Protein AF-0000000084496973 (afdb_homodimer)

Radius of gyration: 19.49 Å; Cα contacts (8 Å, |Δi|>4): 508; chains: 2; bounding box: 49×47×36 Å

Organism: NCBI:txid1637975

Structure (mmCIF, N/CA/C/O backbone):
data_AF-0000000084496973-model_v1
#
loop_
_entity.id
_entity.type
_entity.pdbx_description
1 polymer 'Damage-inducible protein DinB'
#
loop_
_atom_site.group_PDB
_atom_site.id
_atom_site.type_symbol
_atom_site.label_atom_id
_atom_site.label_alt_id
_atom_site.label_comp_id
_atom_site.label_asym_id
_atom_site.label_entity_id
_atom_site.label_seq_id
_atom_site.pdbx_PDB_ins_code
_atom_site.Cartn_x
_atom_site.Cartn_y
_atom_site.Cartn_z
_atom_site.occupancy
_atom_site.B_iso_or_equiv
_atom_site.auth_seq_id
_atom_site.auth_comp_id
_atom_site.auth_asym_id
_atom_site.auth_atom_id
_atom_site.pdbx_PDB_model_num
ATOM 1 N N . MET A 1 1 ? -14.219 -4.59 4.477 1 85.5 1 MET A N 1
ATOM 2 C CA . MET A 1 1 ? -14.219 -5.941 3.926 1 85.5 1 MET A CA 1
ATOM 3 C C . MET A 1 1 ? -15.156 -6.039 2.725 1 85.5 1 MET A C 1
ATOM 5 O O . MET A 1 1 ? -16.156 -5.336 2.656 1 85.5 1 MET A O 1
ATOM 9 N N . TYR A 1 2 ? -14.758 -6.867 1.743 1 96.06 2 TYR A N 1
ATOM 10 C CA . TYR A 1 2 ? -15.555 -7.055 0.536 1 96.06 2 TYR A CA 1
ATOM 11 C C . TYR A 1 2 ? -16.812 -7.855 0.833 1 96.06 2 TYR A C 1
ATOM 13 O O . TYR A 1 2 ? -16.766 -8.859 1.549 1 96.06 2 TYR A O 1
ATOM 21 N N . HIS A 1 3 ? -17.969 -7.422 0.247 1 96.81 3 HIS A N 1
ATOM 22 C CA . HIS A 1 3 ? -19.234 -8.125 0.438 1 96.81 3 HIS A CA 1
ATOM 23 C C . HIS A 1 3 ? -19.562 -9.008 -0.762 1 96.81 3 HIS A C 1
ATOM 25 O O . HIS A 1 3 ? -20.391 -9.914 -0.666 1 96.81 3 HIS A O 1
ATOM 31 N N . THR A 1 4 ? -18.969 -8.695 -1.902 1 98 4 THR A N 1
ATOM 32 C CA . THR A 1 4 ? -19.125 -9.5 -3.105 1 98 4 THR A CA 1
ATOM 33 C C . THR A 1 4 ? -17.781 -9.742 -3.783 1 98 4 THR A C 1
ATOM 35 O O . THR A 1 4 ? -16.844 -8.945 -3.625 1 98 4 THR A O 1
ATOM 38 N N . ILE A 1 5 ? -17.734 -10.805 -4.531 1 98.19 5 ILE A N 1
ATOM 39 C CA . ILE A 1 5 ? -16.531 -11.094 -5.312 1 98.19 5 ILE A CA 1
ATOM 40 C C . ILE A 1 5 ? -16.281 -9.961 -6.305 1 98.19 5 ILE A C 1
ATOM 42 O O . ILE A 1 5 ? -15.133 -9.555 -6.512 1 98.19 5 ILE A O 1
ATOM 46 N N . GLU A 1 6 ? -17.328 -9.422 -6.84 1 97.75 6 GLU A N 1
ATOM 47 C CA . GLU A 1 6 ? -17.234 -8.336 -7.816 1 97.75 6 GLU A CA 1
ATOM 48 C C . GLU A 1 6 ? -16.594 -7.102 -7.203 1 97.75 6 GLU A C 1
ATOM 50 O O . GLU A 1 6 ? -15.805 -6.41 -7.867 1 97.75 6 GLU A O 1
ATOM 55 N N . GLU A 1 7 ? -16.922 -6.793 -5.988 1 97.12 7 GLU A N 1
ATOM 56 C CA . GLU A 1 7 ? -16.297 -5.66 -5.305 1 97.12 7 GLU A CA 1
ATOM 57 C C . GLU A 1 7 ? -14.781 -5.832 -5.227 1 97.12 7 GLU A C 1
ATOM 59 O O . GLU A 1 7 ? -14.031 -4.895 -5.5 1 97.12 7 GLU A O 1
ATOM 64 N N . PHE A 1 8 ? -14.383 -7.055 -4.844 1 98.25 8 PHE A N 1
ATOM 65 C CA . PHE A 1 8 ? -12.953 -7.324 -4.797 1 98.25 8 PHE A CA 1
ATOM 66 C C . PHE A 1 8 ? -12.328 -7.199 -6.184 1 98.25 8 PHE A C 1
ATOM 68 O O . PHE A 1 8 ? -11.281 -6.566 -6.344 1 98.25 8 PHE A O 1
ATOM 75 N N . LEU A 1 9 ? -12.953 -7.785 -7.133 1 98.06 9 LEU A N 1
ATOM 76 C CA . LEU A 1 9 ? -12.383 -7.836 -8.477 1 98.06 9 LEU A CA 1
ATOM 77 C C . LEU A 1 9 ? -12.25 -6.438 -9.062 1 98.06 9 LEU A C 1
ATOM 79 O O . LEU A 1 9 ? -11.297 -6.156 -9.797 1 98.06 9 LEU A O 1
ATOM 83 N N . ASN A 1 10 ? -13.125 -5.555 -8.789 1 96.62 10 ASN A N 1
ATOM 84 C CA . ASN A 1 10 ? -13.031 -4.176 -9.266 1 96.62 10 ASN A CA 1
ATOM 85 C C . ASN A 1 10 ? -11.797 -3.477 -8.703 1 96.62 10 ASN A C 1
ATOM 87 O O . ASN A 1 10 ? -11.039 -2.859 -9.453 1 96.62 10 ASN A O 1
ATOM 91 N N . GLU A 1 11 ? -11.594 -3.594 -7.426 1 96.88 11 GLU A N 1
ATOM 92 C CA . GLU A 1 11 ? -10.43 -2.971 -6.805 1 96.88 11 GLU A CA 1
ATOM 93 C C . GLU A 1 11 ? -9.141 -3.66 -7.234 1 96.88 11 GLU A C 1
ATOM 95 O O . GLU A 1 11 ? -8.148 -2.996 -7.535 1 96.88 11 GLU A O 1
ATOM 100 N N . TRP A 1 12 ? -9.195 -5.004 -7.277 1 98.31 12 TRP A N 1
ATOM 101 C CA . TRP A 1 12 ? -8.008 -5.773 -7.641 1 98.31 12 TRP A CA 1
ATOM 102 C C . TRP A 1 12 ? -7.559 -5.441 -9.062 1 98.31 12 TRP A C 1
ATOM 104 O O . TRP A 1 12 ? -6.367 -5.25 -9.312 1 98.31 12 TRP A O 1
ATOM 114 N N . THR A 1 13 ? -8.5 -5.395 -9.953 1 97.69 13 THR A N 1
ATOM 115 C CA . THR A 1 13 ? -8.156 -5.141 -11.352 1 97.69 13 THR A CA 1
ATOM 116 C C . THR A 1 13 ? -7.438 -3.803 -11.5 1 97.69 13 THR A C 1
ATOM 118 O O . THR A 1 13 ? -6.441 -3.703 -12.219 1 97.69 13 THR A O 1
ATOM 121 N N . HIS A 1 14 ? -7.918 -2.814 -10.82 1 97.06 14 HIS A N 1
ATOM 122 C CA . HIS A 1 14 ? -7.262 -1.513 -10.852 1 97.06 14 HIS A CA 1
ATOM 123 C C . HIS A 1 14 ? -5.84 -1.6 -10.297 1 97.06 14 HIS A C 1
ATOM 125 O O . HIS A 1 14 ? -4.887 -1.174 -10.953 1 97.06 14 HIS A O 1
ATOM 131 N N . GLU A 1 15 ? -5.723 -2.178 -9.117 1 98.31 15 GLU A N 1
ATOM 132 C CA . GLU A 1 15 ? -4.426 -2.266 -8.453 1 98.31 15 GLU A CA 1
ATOM 133 C C . GLU A 1 15 ? -3.484 -3.203 -9.203 1 98.31 15 GLU A C 1
ATOM 135 O O . GLU 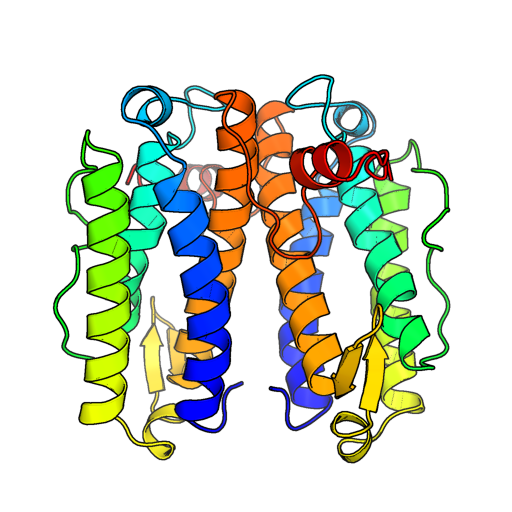A 1 15 ? -2.277 -2.959 -9.266 1 98.31 15 GLU A O 1
ATOM 140 N N . ALA A 1 16 ? -4.02 -4.297 -9.742 1 98.62 16 ALA A N 1
ATOM 141 C CA . ALA A 1 16 ? -3.209 -5.242 -10.5 1 98.62 16 ALA A CA 1
ATOM 142 C C . ALA A 1 16 ? -2.672 -4.605 -11.781 1 98.62 16 ALA A C 1
ATOM 144 O O . ALA A 1 16 ? -1.538 -4.871 -12.188 1 98.62 16 ALA A O 1
ATOM 145 N N . ASN A 1 17 ? -3.477 -3.781 -12.398 1 98.31 17 ASN A N 1
ATOM 146 C CA . ASN A 1 17 ? -3.02 -3.084 -13.594 1 98.31 17 ASN A CA 1
ATOM 147 C C . ASN A 1 17 ? -1.871 -2.129 -13.281 1 98.31 17 ASN A C 1
ATOM 149 O O . ASN A 1 17 ? -0.922 -2.02 -14.062 1 98.31 17 ASN A O 1
ATOM 153 N N . LEU A 1 18 ? -1.981 -1.417 -12.18 1 98.25 18 LEU A N 1
ATOM 154 C CA . LEU A 1 18 ? -0.884 -0.561 -11.742 1 98.25 18 LEU A CA 1
ATOM 155 C C . LEU A 1 18 ? 0.378 -1.379 -11.492 1 98.25 18 LEU A C 1
ATOM 157 O O . LEU A 1 18 ? 1.47 -0.989 -11.914 1 98.25 18 LEU A O 1
ATOM 161 N N . THR A 1 19 ? 0.211 -2.516 -10.82 1 98.81 19 THR A N 1
ATOM 162 C CA . THR A 1 19 ? 1.344 -3.379 -10.5 1 98.81 19 THR A CA 1
ATOM 163 C C . THR A 1 19 ? 1.976 -3.928 -11.781 1 98.81 19 THR A C 1
ATOM 165 O O . THR A 1 19 ? 3.201 -3.93 -11.922 1 98.81 19 THR A O 1
ATOM 168 N N . GLN A 1 20 ? 1.107 -4.352 -12.703 1 98.81 20 GLN A N 1
ATOM 169 C CA . GLN A 1 20 ? 1.589 -4.852 -13.984 1 98.81 20 GLN A CA 1
ATOM 170 C C . GLN A 1 20 ? 2.414 -3.793 -14.711 1 98.81 20 GLN A C 1
ATOM 172 O O . GLN A 1 20 ? 3.471 -4.098 -15.266 1 98.81 20 GLN A O 1
ATOM 177 N N . THR A 1 21 ? 1.927 -2.58 -14.734 1 98.5 21 THR A N 1
ATOM 178 C CA . THR A 1 21 ? 2.621 -1.477 -15.383 1 98.5 21 THR A CA 1
ATOM 179 C C . THR A 1 21 ? 4 -1.263 -14.766 1 98.5 21 THR A C 1
ATOM 181 O O . THR A 1 21 ? 4.984 -1.065 -15.484 1 98.5 21 THR A O 1
ATOM 184 N N . VAL A 1 22 ? 4.09 -1.3 -13.469 1 98.62 22 VAL A N 1
ATOM 185 C CA . VAL A 1 22 ? 5.352 -1.138 -12.758 1 98.62 22 VAL A CA 1
ATOM 186 C C . VAL A 1 22 ? 6.312 -2.256 -13.148 1 98.62 22 VAL A C 1
ATOM 188 O O . VAL A 1 22 ? 7.473 -1.997 -13.477 1 98.62 22 VAL A O 1
ATOM 191 N N . LEU A 1 23 ? 5.816 -3.48 -13.156 1 98.81 23 LEU A N 1
ATOM 192 C CA . LEU A 1 23 ? 6.656 -4.633 -13.477 1 98.81 23 LEU A CA 1
ATOM 193 C C . LEU A 1 23 ? 7.16 -4.559 -14.914 1 98.81 23 LEU A C 1
ATOM 195 O O . LEU A 1 23 ? 8.289 -4.953 -15.203 1 98.81 23 LEU A O 1
ATOM 199 N N . GLU A 1 24 ? 6.355 -4.027 -15.789 1 98.62 24 GLU A N 1
ATOM 200 C CA . GLU A 1 24 ? 6.703 -3.928 -17.203 1 98.62 24 GLU A CA 1
ATOM 201 C C . GLU A 1 24 ? 7.785 -2.877 -17.422 1 98.62 24 GLU A C 1
ATOM 203 O O . GLU A 1 24 ? 8.414 -2.846 -18.484 1 98.62 24 GLU A O 1
ATOM 208 N N . HIS A 1 25 ? 7.984 -1.992 -16.469 1 98.25 25 HIS A N 1
ATOM 209 C CA . HIS A 1 25 ? 9 -0.95 -16.578 1 98.25 25 HIS A CA 1
ATOM 210 C C . HIS A 1 25 ? 10.352 -1.434 -16.062 1 98.25 25 HIS A C 1
ATOM 212 O O . HIS A 1 25 ? 11.352 -0.725 -16.172 1 98.25 25 HIS A O 1
ATOM 218 N N . LEU A 1 26 ? 10.43 -2.635 -15.508 1 98.62 26 LEU A N 1
ATOM 219 C CA . LEU A 1 26 ? 11.703 -3.197 -15.07 1 98.62 26 LEU A CA 1
ATOM 220 C C . LEU A 1 26 ? 12.531 -3.654 -16.266 1 98.62 26 LEU A C 1
ATOM 222 O O . LEU A 1 26 ? 11.992 -3.939 -17.328 1 98.62 26 LEU A O 1
ATOM 226 N N . THR A 1 27 ? 13.836 -3.662 -16.125 1 98.69 27 THR A N 1
ATOM 227 C CA . THR A 1 27 ? 14.773 -4.215 -17.094 1 98.69 27 THR A CA 1
ATOM 228 C C . THR A 1 27 ? 15.609 -5.32 -16.469 1 98.69 27 THR A C 1
ATOM 230 O O . THR A 1 27 ? 15.727 -5.398 -15.242 1 98.69 27 THR A O 1
ATOM 233 N N . ASP A 1 28 ? 16.172 -6.191 -17.328 1 98.62 28 ASP A N 1
ATOM 234 C CA . ASP A 1 28 ? 17.031 -7.25 -16.797 1 98.62 28 ASP A CA 1
ATOM 235 C C . ASP A 1 28 ? 18.156 -6.668 -15.938 1 98.62 28 ASP A C 1
ATOM 237 O O . ASP A 1 28 ? 18.469 -7.203 -14.875 1 98.62 28 ASP A O 1
ATOM 241 N N . GLU A 1 29 ? 18.703 -5.594 -16.328 1 98.19 29 GLU A N 1
ATOM 242 C CA . GLU A 1 29 ? 19.812 -4.949 -15.625 1 98.19 29 GLU A CA 1
ATOM 243 C C . GLU A 1 29 ? 19.375 -4.438 -14.258 1 98.19 29 GLU A C 1
ATOM 245 O O . GLU A 1 29 ? 20.141 -4.488 -13.297 1 98.19 29 GLU A O 1
ATOM 250 N N . SER A 1 30 ? 18.156 -3.982 -14.125 1 98.12 30 SER A N 1
ATOM 251 C CA . SER A 1 30 ? 17.703 -3.363 -12.883 1 98.12 30 SER A CA 1
ATOM 252 C C . SER A 1 30 ? 17.406 -4.41 -11.812 1 98.12 30 SER A C 1
ATOM 254 O O . SER A 1 30 ? 17.297 -4.082 -10.633 1 98.12 30 SER A O 1
ATOM 256 N N . LEU A 1 31 ? 17.266 -5.656 -12.172 1 98.06 31 LEU A N 1
ATOM 257 C CA . LEU A 1 31 ? 16.781 -6.691 -11.266 1 98.06 31 LEU A CA 1
ATOM 258 C C . LEU A 1 31 ? 17.766 -6.93 -10.133 1 98.06 31 LEU A C 1
ATOM 260 O O . LEU A 1 31 ? 17.375 -7.301 -9.023 1 98.06 31 LEU A O 1
ATOM 264 N N . SER A 1 32 ? 19.031 -6.691 -10.32 1 96.38 32 SER A N 1
ATOM 265 C CA . SER A 1 32 ? 20.047 -6.988 -9.312 1 96.38 32 SER A CA 1
ATOM 266 C C . SER A 1 32 ? 20.203 -5.836 -8.336 1 96.38 32 SER A C 1
ATOM 268 O O . SER A 1 32 ? 20.922 -5.961 -7.332 1 96.38 32 SER A O 1
ATOM 270 N N . LEU A 1 33 ? 19.547 -4.68 -8.594 1 96.44 33 LEU A N 1
ATOM 271 C CA . LEU A 1 33 ? 19.672 -3.5 -7.75 1 96.44 33 LEU A CA 1
ATOM 272 C C . LEU A 1 33 ? 19.172 -3.787 -6.336 1 96.44 33 LEU A C 1
ATOM 274 O O . LEU A 1 33 ? 18.125 -4.387 -6.156 1 96.44 33 LEU A O 1
ATOM 278 N N . ARG A 1 34 ? 20.016 -3.359 -5.371 1 94.5 34 ARG A N 1
ATOM 279 C CA . ARG A 1 34 ? 19.672 -3.383 -3.955 1 94.5 34 ARG A CA 1
ATOM 280 C C . ARG A 1 34 ? 19.844 -2.004 -3.326 1 94.5 34 ARG A C 1
ATOM 282 O O . ARG A 1 34 ? 20.797 -1.287 -3.637 1 94.5 34 ARG A O 1
ATOM 289 N N . ALA A 1 35 ? 18.906 -1.651 -2.438 1 90.75 35 ALA A N 1
ATOM 290 C CA . ALA A 1 35 ? 19.109 -0.41 -1.698 1 90.75 35 ALA A CA 1
ATOM 291 C C . ALA A 1 35 ? 20.328 -0.518 -0.78 1 90.75 35 ALA A C 1
ATOM 293 O O . ALA A 1 35 ? 21.125 0.416 -0.686 1 90.75 35 ALA A O 1
ATOM 294 N N . THR A 1 36 ? 20.328 -1.574 -0.095 1 89.06 36 THR A N 1
ATOM 295 C CA . THR A 1 36 ? 21.469 -1.985 0.709 1 89.06 36 THR A CA 1
ATOM 296 C C . THR A 1 36 ? 21.734 -3.48 0.55 1 89.06 36 THR A C 1
ATOM 298 O O . THR A 1 36 ? 20.828 -4.246 0.226 1 89.06 36 THR A O 1
ATOM 301 N N . PRO A 1 37 ? 22.953 -3.91 0.772 1 87.62 37 PRO A N 1
ATOM 302 C CA . PRO A 1 37 ? 23.312 -5.309 0.513 1 87.62 37 PRO A CA 1
ATOM 303 C C . PRO A 1 37 ? 22.469 -6.285 1.329 1 87.62 37 PRO A C 1
ATOM 305 O O . PRO A 1 37 ? 22.297 -7.441 0.929 1 87.62 37 PRO A O 1
ATOM 308 N N . GLU A 1 38 ? 21.859 -5.844 2.359 1 85.75 38 GLU A N 1
ATOM 309 C CA . GLU A 1 38 ? 21.188 -6.738 3.303 1 85.75 38 GLU A CA 1
ATOM 310 C C . GLU A 1 38 ? 19.734 -6.973 2.908 1 85.75 38 GLU A C 1
ATOM 312 O O . GLU A 1 38 ? 19.094 -7.895 3.41 1 85.75 38 GLU A O 1
ATOM 317 N N . TYR A 1 39 ? 19.266 -6.242 1.941 1 88.12 39 TYR A N 1
ATOM 318 C CA . TYR A 1 39 ? 17.828 -6.285 1.68 1 88.12 39 TYR A CA 1
ATOM 319 C C . TYR A 1 39 ? 17.547 -6.832 0.286 1 88.12 39 TYR A C 1
ATOM 321 O O . TYR A 1 39 ? 18.469 -7.039 -0.506 1 88.12 39 TYR A O 1
ATOM 329 N N . ARG A 1 40 ? 16.281 -7.137 0.035 1 92.62 40 ARG A N 1
ATOM 330 C CA . ARG A 1 40 ? 15.852 -7.723 -1.228 1 92.62 40 ARG A CA 1
ATOM 331 C C . ARG A 1 40 ? 16.266 -6.855 -2.408 1 92.62 40 ARG A C 1
ATOM 333 O O . ARG A 1 40 ? 16.234 -5.625 -2.326 1 92.62 40 ARG A O 1
ATOM 340 N N . SER A 1 41 ? 16.656 -7.582 -3.43 1 96.19 41 SER A N 1
ATOM 341 C CA . SER A 1 41 ? 16.859 -6.875 -4.688 1 96.19 41 SER A CA 1
ATOM 342 C C . SER A 1 41 ? 15.531 -6.469 -5.32 1 96.19 41 SER A C 1
ATOM 344 O O . SER A 1 41 ? 14.469 -6.949 -4.91 1 96.19 41 SER A O 1
ATOM 346 N N . LEU A 1 42 ? 15.688 -5.551 -6.258 1 97.69 42 LEU A N 1
ATOM 347 C CA . LEU A 1 42 ? 14.523 -5.141 -7.035 1 97.69 42 LEU A CA 1
ATOM 348 C C . LEU A 1 42 ? 13.828 -6.352 -7.652 1 97.69 42 LEU A C 1
ATOM 350 O O . LEU A 1 42 ? 12.602 -6.469 -7.582 1 97.69 42 LEU A O 1
ATOM 354 N N . GLY A 1 43 ? 14.602 -7.258 -8.219 1 97.62 43 GLY A N 1
ATOM 355 C CA . GLY A 1 43 ? 14.055 -8.469 -8.812 1 97.62 43 GLY A CA 1
ATOM 356 C C . GLY A 1 43 ? 13.391 -9.383 -7.797 1 97.62 43 GLY A C 1
ATOM 357 O O . GLY A 1 43 ? 12.305 -9.906 -8.047 1 97.62 43 GLY A O 1
ATOM 358 N N . SER A 1 44 ? 14.039 -9.578 -6.66 1 97 44 SER A N 1
ATOM 359 C CA . SER A 1 44 ? 13.484 -10.438 -5.621 1 97 44 SER A CA 1
ATOM 360 C C . SER A 1 44 ? 12.18 -9.875 -5.078 1 97 44 SER A C 1
ATOM 362 O O . SER A 1 44 ? 11.242 -10.625 -4.801 1 97 44 SER A O 1
ATOM 364 N N . LEU A 1 45 ? 12.141 -8.602 -4.859 1 97.5 45 LEU A N 1
ATOM 365 C CA . LEU A 1 45 ? 10.93 -7.965 -4.363 1 97.5 45 LEU A CA 1
ATOM 366 C C . LEU A 1 45 ? 9.797 -8.078 -5.379 1 97.5 45 LEU A C 1
ATOM 368 O O . LEU A 1 45 ? 8.656 -8.352 -5.012 1 97.5 45 LEU A O 1
ATOM 372 N N . ALA A 1 46 ? 10.086 -7.828 -6.641 1 98.38 46 ALA A N 1
ATOM 373 C CA . ALA A 1 46 ? 9.102 -7.992 -7.703 1 98.38 46 ALA A CA 1
ATOM 374 C C . ALA A 1 46 ? 8.562 -9.422 -7.742 1 98.38 46 ALA A C 1
ATOM 376 O O . ALA A 1 46 ? 7.359 -9.641 -7.859 1 98.38 46 ALA A O 1
ATOM 377 N N . TRP A 1 47 ? 9.469 -10.336 -7.617 1 98.25 47 TRP A N 1
ATOM 378 C CA . TRP A 1 47 ? 9.094 -11.742 -7.672 1 98.25 47 TRP A CA 1
ATOM 379 C C . TRP A 1 47 ? 8.25 -12.133 -6.457 1 98.25 47 TRP A C 1
ATOM 381 O O . TRP A 1 47 ? 7.348 -12.961 -6.559 1 98.25 47 TRP A O 1
ATOM 391 N N . HIS A 1 48 ? 8.562 -11.547 -5.32 1 97.56 48 HIS A N 1
ATOM 392 C CA . HIS A 1 48 ? 7.758 -11.734 -4.117 1 97.56 48 HIS A CA 1
ATOM 393 C C . HIS A 1 48 ? 6.301 -11.352 -4.359 1 97.56 48 HIS A C 1
ATOM 395 O O . HIS A 1 48 ? 5.391 -12.039 -3.902 1 97.56 48 HIS A O 1
ATOM 401 N N . LEU A 1 49 ? 6.07 -10.266 -5.078 1 98.06 49 LEU A N 1
ATOM 402 C CA . LEU A 1 49 ? 4.715 -9.859 -5.438 1 98.06 49 LEU A CA 1
ATOM 403 C C . LEU A 1 49 ? 4.031 -10.938 -6.27 1 98.06 49 LEU A C 1
ATOM 405 O O . LEU A 1 49 ? 2.85 -11.227 -6.062 1 98.06 49 LEU A O 1
ATOM 409 N N . VAL A 1 50 ? 4.781 -11.508 -7.16 1 98.38 50 VAL A N 1
ATOM 410 C CA . VAL A 1 50 ? 4.238 -12.531 -8.055 1 98.38 50 VAL A CA 1
ATOM 411 C C . VAL A 1 50 ? 3.873 -13.773 -7.25 1 98.38 50 VAL A C 1
ATOM 413 O O . VAL A 1 50 ? 2.732 -14.242 -7.305 1 98.38 50 VAL A O 1
ATOM 416 N N . THR A 1 51 ? 4.801 -14.258 -6.465 1 97.94 51 THR A N 1
ATOM 417 C CA . THR A 1 51 ? 4.629 -15.562 -5.82 1 97.94 51 THR A CA 1
ATOM 418 C C . THR A 1 51 ? 3.643 -15.461 -4.66 1 97.94 51 THR A C 1
ATOM 420 O O . THR A 1 51 ? 3.043 -16.469 -4.266 1 97.94 51 THR A O 1
ATOM 423 N N . SER A 1 52 ? 3.438 -14.289 -4.109 1 97.75 52 SER A N 1
ATOM 424 C CA . SER A 1 52 ? 2.537 -14.109 -2.975 1 97.75 52 SER A CA 1
ATOM 425 C C . SER A 1 52 ? 1.09 -14.391 -3.371 1 97.75 52 SER A C 1
ATOM 427 O O . SER A 1 52 ? 0.278 -14.789 -2.533 1 97.75 52 SER A O 1
ATOM 429 N N . LEU A 1 53 ? 0.722 -14.156 -4.684 1 98.38 53 LEU A N 1
ATOM 430 C CA . LEU A 1 53 ? -0.641 -14.422 -5.133 1 98.38 53 LEU A CA 1
ATOM 431 C C . LEU A 1 53 ? -1.03 -15.867 -4.863 1 98.38 53 LEU A C 1
ATOM 433 O O . LEU A 1 53 ? -2.021 -16.141 -4.18 1 98.38 53 LEU A O 1
ATOM 437 N N . HIS A 1 54 ? -0.207 -16.75 -5.379 1 98.12 54 HIS A N 1
ATOM 438 C CA . HIS A 1 54 ? -0.503 -18.172 -5.211 1 98.12 54 HIS A CA 1
ATOM 439 C C . HIS A 1 54 ? -0.289 -18.609 -3.766 1 98.12 54 HIS A C 1
ATOM 441 O O . HIS A 1 54 ? -1.08 -19.391 -3.225 1 98.12 54 HIS A O 1
ATOM 447 N N . GLU A 1 55 ? 0.771 -18.156 -3.15 1 97.44 55 GLU A N 1
ATOM 448 C CA . GLU A 1 55 ? 1.099 -18.547 -1.784 1 97.44 55 GLU A CA 1
ATOM 449 C C . GLU A 1 55 ? -0.05 -18.25 -0.829 1 97.44 55 GLU A C 1
ATOM 451 O O . GLU A 1 55 ? -0.462 -19.109 -0.048 1 97.44 55 GLU A O 1
ATOM 456 N N . MET A 1 56 ? -0.609 -17.062 -0.829 1 97.88 56 MET A N 1
ATOM 457 C CA . MET A 1 56 ? -1.648 -16.656 0.114 1 97.88 56 MET A CA 1
ATOM 458 C C . MET A 1 56 ? -2.982 -17.312 -0.235 1 97.88 56 MET A C 1
ATOM 460 O O . MET A 1 56 ? -3.65 -17.875 0.634 1 97.88 56 MET A O 1
ATOM 464 N N . LEU A 1 57 ? -3.346 -17.297 -1.504 1 98.44 57 LEU A N 1
ATOM 465 C CA . LEU A 1 57 ? -4.711 -17.688 -1.848 1 98.44 57 LEU A CA 1
ATOM 466 C C . LEU A 1 57 ? -4.855 -19.203 -1.905 1 98.44 57 LEU A C 1
ATOM 468 O O . LEU A 1 57 ? -5.961 -19.719 -1.769 1 98.44 57 LEU A O 1
ATOM 472 N N . SER A 1 58 ? -3.74 -19.906 -2.133 1 97.44 58 SER A N 1
ATOM 473 C CA . SER A 1 58 ? -3.836 -21.359 -2.072 1 97.44 58 SER A CA 1
ATOM 474 C C . SER A 1 58 ? -4.172 -21.828 -0.663 1 97.44 58 SER A C 1
ATOM 476 O O . SER A 1 58 ? -4.742 -22.906 -0.484 1 97.44 58 SER A O 1
ATOM 478 N N . ARG A 1 59 ? -3.924 -21.078 0.372 1 97.56 59 ARG A N 1
ATOM 479 C CA . ARG A 1 59 ? -4.238 -21.406 1.758 1 97.56 59 ARG A CA 1
ATOM 480 C C . ARG A 1 59 ? -5.742 -21.375 2 1 97.56 59 ARG A C 1
ATOM 482 O O . ARG A 1 59 ? -6.227 -21.938 2.992 1 97.56 59 ARG A O 1
ATOM 489 N N . THR A 1 60 ? -6.469 -20.719 1.136 1 98.31 60 THR A N 1
ATOM 490 C CA . THR A 1 60 ? -7.922 -20.688 1.256 1 98.31 60 THR A CA 1
ATOM 491 C C . THR A 1 60 ? -8.562 -21.859 0.528 1 98.31 60 THR A C 1
ATOM 493 O O . THR A 1 60 ? -9.789 -22 0.511 1 98.31 60 THR A O 1
ATOM 496 N N . GLY A 1 61 ? -7.754 -22.625 -0.169 1 97.88 61 GLY A N 1
ATOM 497 C CA . GLY A 1 61 ? -8.266 -23.734 -0.951 1 97.88 61 GLY A CA 1
ATOM 498 C C . GLY A 1 61 ? -8.516 -23.375 -2.404 1 97.88 61 GLY A C 1
ATOM 499 O O . GLY A 1 61 ? -8.93 -24.234 -3.193 1 97.88 61 GLY A O 1
ATOM 500 N N . LEU A 1 62 ? -8.32 -22.109 -2.775 1 98.56 62 LEU A N 1
ATOM 501 C CA . LEU A 1 62 ? -8.477 -21.734 -4.176 1 98.56 62 LEU A CA 1
ATOM 502 C C . LEU A 1 62 ? -7.469 -22.453 -5.055 1 98.56 62 LEU A C 1
ATOM 504 O O . LEU A 1 62 ? -6.27 -22.438 -4.777 1 98.56 62 LEU A O 1
ATOM 508 N N . ASP A 1 63 ? -7.953 -23.078 -6.062 1 98.5 63 ASP A N 1
ATOM 509 C CA . ASP A 1 63 ? -7.105 -23.844 -6.969 1 98.5 63 ASP A CA 1
ATOM 510 C C . ASP A 1 63 ? -6.855 -23.078 -8.266 1 98.5 63 ASP A C 1
ATOM 512 O O . ASP A 1 63 ? -7.785 -22.844 -9.039 1 98.5 63 ASP A O 1
ATOM 516 N N . PHE A 1 64 ? -5.648 -22.688 -8.531 1 98.31 64 PHE A N 1
ATOM 517 C CA . PHE A 1 64 ? -5.273 -22.016 -9.773 1 98.31 64 PHE A CA 1
ATOM 518 C C . PHE A 1 64 ? -3.768 -22.109 -10 1 98.31 64 PHE A C 1
ATOM 520 O O . PHE A 1 64 ? -3.008 -22.375 -9.07 1 98.31 64 PHE A O 1
ATOM 527 N N . VAL A 1 65 ? -3.32 -21.906 -11.195 1 98.12 65 VAL A N 1
ATOM 528 C CA . VAL A 1 65 ? -1.911 -22 -11.562 1 98.12 65 VAL A CA 1
ATOM 529 C C . VAL A 1 65 ? -1.235 -20.641 -11.352 1 98.12 65 VAL A C 1
ATOM 531 O O . VAL A 1 65 ? -1.756 -19.609 -11.773 1 98.12 65 VAL A O 1
ATOM 534 N N . GLY A 1 66 ? -0.128 -20.562 -10.672 1 96.94 66 GLY A N 1
ATOM 535 C CA . GLY A 1 66 ? 0.754 -19.422 -10.453 1 96.94 66 GLY A CA 1
ATOM 536 C C . GLY A 1 66 ? 2.121 -19.828 -9.93 1 96.94 66 GLY A C 1
ATOM 537 O O . GLY A 1 66 ? 2.324 -20.969 -9.516 1 96.94 66 GLY A O 1
ATOM 538 N N . ALA A 1 67 ? 3.023 -18.906 -10.016 1 95 67 ALA A N 1
ATOM 539 C CA . ALA A 1 67 ? 4.363 -19.203 -9.508 1 95 67 ALA A CA 1
ATOM 540 C C . ALA A 1 67 ? 4.32 -19.547 -8.023 1 95 67 ALA A C 1
ATOM 542 O O . ALA A 1 67 ? 3.656 -18.875 -7.238 1 95 67 ALA A O 1
ATOM 543 N N . GLU A 1 68 ? 5.055 -20.578 -7.656 1 92.56 68 GLU A N 1
ATOM 544 C CA . GLU A 1 68 ? 5.09 -21.031 -6.27 1 92.56 68 GLU A CA 1
ATOM 545 C C . GLU A 1 68 ? 6.02 -20.172 -5.43 1 92.56 68 GLU A C 1
ATOM 547 O O . GLU A 1 68 ? 6.945 -19.547 -5.957 1 92.56 68 GLU A O 1
ATOM 552 N N . HIS A 1 69 ? 5.77 -20.219 -4.145 1 89.06 69 HIS A N 1
ATOM 553 C CA . HIS A 1 69 ? 6.473 -19.359 -3.203 1 89.06 69 HIS A CA 1
ATOM 554 C C . HIS A 1 69 ? 7.977 -19.625 -3.238 1 89.06 69 HIS A C 1
ATOM 556 O O . HIS A 1 69 ? 8.773 -18.688 -3.109 1 89.06 69 HIS A O 1
ATOM 562 N N . GLU A 1 70 ? 8.398 -20.781 -3.5 1 88.44 70 GLU A N 1
ATOM 563 C CA . GLU A 1 70 ? 9.805 -21.156 -3.428 1 88.44 70 GLU A CA 1
ATOM 564 C C . GLU A 1 70 ? 10.469 -21.078 -4.801 1 88.44 70 GLU A C 1
ATOM 566 O O . GLU A 1 70 ? 11.664 -21.359 -4.934 1 88.44 70 GLU A O 1
ATOM 571 N N . ALA A 1 71 ? 9.688 -20.641 -5.762 1 91.38 71 ALA A N 1
ATOM 572 C CA . ALA A 1 71 ? 10.242 -20.578 -7.109 1 91.38 71 ALA A CA 1
ATOM 573 C C . ALA A 1 71 ? 11.398 -19.578 -7.172 1 91.38 71 ALA A C 1
ATOM 575 O O . ALA A 1 71 ? 11.352 -18.516 -6.535 1 91.38 71 ALA A O 1
ATOM 576 N N . LEU A 1 72 ? 12.367 -19.859 -7.992 1 94 72 LEU A N 1
ATOM 577 C CA . LEU A 1 72 ? 13.547 -19.016 -8.148 1 94 72 LEU A CA 1
ATOM 578 C C . LEU A 1 72 ? 13.195 -17.719 -8.852 1 94 72 LEU A C 1
ATOM 580 O O . LEU A 1 72 ? 12.367 -17.703 -9.766 1 94 72 LEU A O 1
ATOM 584 N N . VAL A 1 73 ? 13.852 -16.703 -8.469 1 95.31 73 VAL A N 1
ATOM 585 C CA . VAL A 1 73 ? 13.664 -15.398 -9.094 1 95.31 73 VAL A CA 1
ATOM 586 C C . VAL A 1 73 ? 14.164 -15.438 -10.531 1 95.31 73 VAL A C 1
ATOM 588 O O . VAL A 1 73 ? 15.328 -15.758 -10.781 1 95.31 73 VAL A O 1
ATOM 591 N N . PRO A 1 74 ? 13.312 -15.109 -11.469 1 96.69 74 PRO A N 1
ATOM 592 C CA . PRO A 1 74 ? 13.781 -15.055 -12.852 1 96.69 74 PRO A CA 1
ATOM 593 C C . PRO A 1 74 ? 14.836 -13.969 -13.078 1 96.69 74 PRO A C 1
ATOM 595 O O . PRO A 1 74 ? 14.789 -12.914 -12.43 1 96.69 74 PRO A O 1
ATOM 598 N N . SER A 1 75 ? 15.719 -14.172 -14.047 1 95.81 75 SER A N 1
ATOM 599 C CA . SER A 1 75 ? 16.703 -13.164 -14.438 1 95.81 75 SER A CA 1
ATOM 600 C C . SER A 1 75 ? 16.156 -12.266 -15.547 1 95.81 75 SER A C 1
ATOM 602 O O . SER A 1 75 ? 16.812 -11.297 -15.938 1 95.81 75 SER A O 1
ATOM 604 N N . ASN A 1 76 ? 15.016 -12.555 -15.977 1 97.62 76 ASN A N 1
ATOM 605 C CA . ASN A 1 76 ? 14.344 -11.836 -17.047 1 97.62 76 ASN A CA 1
ATOM 606 C C . ASN A 1 76 ? 13.148 -11.047 -16.531 1 97.62 76 ASN A C 1
ATOM 608 O O . ASN A 1 76 ? 12.188 -11.633 -16.031 1 97.62 76 ASN A O 1
ATOM 612 N N . ALA A 1 77 ? 13.234 -9.727 -16.75 1 98.56 77 ALA A N 1
ATOM 613 C CA . ALA A 1 77 ? 12.18 -8.852 -16.266 1 98.56 77 ALA A CA 1
ATOM 614 C C . ALA A 1 77 ? 10.844 -9.188 -16.922 1 98.56 77 ALA A C 1
ATOM 616 O O . ALA A 1 77 ? 9.797 -9.156 -16.266 1 98.56 77 ALA A O 1
ATOM 617 N N . LYS A 1 78 ? 10.852 -9.469 -18.188 1 98.62 78 LYS A N 1
ATOM 618 C CA . LYS A 1 78 ? 9.625 -9.812 -18.906 1 98.62 78 LYS A CA 1
ATOM 619 C C . LYS A 1 78 ? 8.969 -11.055 -18.328 1 98.62 78 LYS A C 1
ATOM 621 O O . LYS A 1 78 ? 7.742 -11.156 -18.266 1 98.62 78 LYS A O 1
ATOM 626 N N . GLU A 1 79 ? 9.766 -12 -17.953 1 98.62 79 GLU A N 1
ATOM 627 C CA . GLU A 1 79 ? 9.234 -13.211 -17.328 1 98.62 79 GLU A CA 1
ATOM 628 C C . GLU A 1 79 ? 8.516 -12.898 -16.031 1 98.62 79 GLU A C 1
ATOM 630 O O . GLU A 1 79 ? 7.48 -13.5 -15.719 1 98.62 79 GLU A O 1
ATOM 635 N N . ILE A 1 80 ? 9.055 -12.008 -15.211 1 98.69 80 ILE A N 1
ATOM 636 C CA . ILE A 1 80 ? 8.43 -11.594 -13.961 1 98.69 80 ILE A CA 1
ATOM 637 C C . ILE A 1 80 ? 7.07 -10.953 -14.25 1 98.69 80 ILE A C 1
ATOM 639 O O . ILE A 1 80 ? 6.055 -11.344 -13.664 1 98.69 80 ILE A O 1
ATOM 643 N N . ALA A 1 81 ? 7.051 -10.023 -15.211 1 98.88 81 ALA A N 1
ATOM 644 C CA . ALA A 1 81 ? 5.816 -9.328 -15.57 1 98.88 81 ALA A CA 1
ATOM 645 C C . ALA A 1 81 ? 4.777 -10.297 -16.125 1 98.88 81 ALA A C 1
ATOM 647 O O . ALA A 1 81 ? 3.604 -10.242 -15.75 1 98.88 81 ALA A O 1
ATOM 648 N N . ASP A 1 82 ? 5.176 -11.195 -16.969 1 98.81 82 ASP A N 1
ATOM 649 C CA . ASP A 1 82 ? 4.27 -12.164 -17.578 1 98.81 82 ASP A CA 1
ATOM 650 C C . ASP A 1 82 ? 3.711 -13.125 -16.516 1 98.81 82 ASP A C 1
ATOM 652 O O . ASP A 1 82 ? 2.541 -13.508 -16.578 1 98.81 82 ASP A O 1
ATOM 656 N N . SER A 1 83 ? 4.566 -13.531 -15.633 1 98.75 83 SER A N 1
ATOM 657 C CA . SER A 1 83 ? 4.141 -14.438 -14.57 1 98.75 83 SER A CA 1
ATOM 658 C C . SER A 1 83 ? 3.094 -13.789 -13.672 1 98.75 83 SER A C 1
ATOM 660 O O . SER A 1 83 ? 2.143 -14.445 -13.242 1 98.75 83 SER A O 1
ATOM 662 N N . TYR A 1 84 ? 3.301 -12.547 -13.391 1 98.88 84 TYR A N 1
ATOM 663 C CA . TYR A 1 84 ? 2.32 -11.82 -12.594 1 98.88 84 TYR A CA 1
ATOM 664 C C . TYR A 1 84 ? 0.969 -11.773 -13.297 1 98.88 84 TYR A C 1
ATOM 666 O O . TYR A 1 84 ? -0.065 -12.062 -12.688 1 98.88 84 TYR A O 1
ATOM 674 N N . LEU A 1 85 ? 1.04 -11.328 -14.562 1 98.75 85 LEU A N 1
ATOM 675 C CA . LEU A 1 85 ? -0.178 -11.227 -15.359 1 98.75 85 LEU A CA 1
ATOM 676 C C . LEU A 1 85 ? -0.919 -12.555 -15.391 1 98.75 85 LEU A C 1
ATOM 678 O O . LEU A 1 85 ? -2.125 -12.609 -15.133 1 98.75 85 LEU A O 1
ATOM 682 N N . MET A 1 86 ? -0.205 -13.562 -15.656 1 98.62 86 MET A N 1
ATOM 683 C CA . MET A 1 86 ? -0.795 -14.898 -15.75 1 98.62 86 MET A CA 1
ATOM 684 C C . MET A 1 86 ? -1.402 -15.312 -14.414 1 98.62 86 MET A C 1
ATOM 686 O O . MET A 1 86 ? -2.539 -15.781 -14.359 1 98.62 86 MET A O 1
ATOM 690 N N . ALA A 1 87 ? -0.657 -15.164 -13.328 1 98.62 87 ALA A N 1
ATOM 691 C CA . ALA A 1 87 ? -1.133 -15.555 -12 1 98.62 87 ALA A CA 1
ATOM 692 C C . ALA A 1 87 ? -2.387 -14.781 -11.617 1 98.62 87 ALA A C 1
ATOM 694 O O . ALA A 1 87 ? -3.344 -15.352 -11.086 1 98.62 87 ALA A O 1
ATOM 695 N N . SER A 1 88 ? -2.355 -13.492 -11.867 1 98.75 88 SER A N 1
ATOM 696 C CA . SER A 1 88 ? -3.5 -12.648 -11.531 1 98.75 88 SER A CA 1
ATOM 697 C C . SER A 1 88 ? -4.738 -13.055 -12.32 1 98.75 88 SER A C 1
ATOM 699 O O . SER A 1 88 ? -5.832 -13.156 -11.758 1 98.75 88 SER A O 1
ATOM 701 N N . GLU A 1 89 ? -4.598 -13.281 -13.609 1 98.69 89 GLU A N 1
ATOM 702 C CA . GLU A 1 89 ? -5.719 -13.695 -14.453 1 98.69 89 GLU A CA 1
ATOM 703 C C . GLU A 1 89 ? -6.258 -15.062 -14.023 1 98.69 89 GLU A C 1
ATOM 705 O O . GLU A 1 89 ? -7.473 -15.266 -13.969 1 98.69 89 GLU A O 1
ATOM 710 N N . ASN A 1 90 ? -5.355 -15.969 -13.766 1 98.81 90 ASN A N 1
ATOM 711 C CA . ASN A 1 90 ? -5.766 -17.281 -13.305 1 98.81 90 ASN A CA 1
ATOM 712 C C . ASN A 1 90 ? -6.5 -17.219 -11.969 1 98.81 90 ASN A C 1
ATOM 714 O O . ASN A 1 90 ? -7.484 -17.922 -11.758 1 98.81 90 ASN A O 1
ATOM 718 N N . MET A 1 91 ? -5.992 -16.438 -11.078 1 98.69 91 MET A N 1
ATOM 719 C CA . MET A 1 91 ? -6.613 -16.219 -9.773 1 98.69 91 MET A CA 1
ATOM 720 C C . MET A 1 91 ? -8.047 -15.719 -9.93 1 98.69 91 MET A C 1
ATOM 722 O O . MET A 1 91 ? -8.969 -16.266 -9.312 1 98.69 91 MET A O 1
ATOM 726 N N . ILE A 1 92 ? -8.219 -14.703 -10.773 1 98.69 92 ILE A N 1
ATOM 727 C CA . ILE A 1 92 ? -9.531 -14.109 -11.016 1 98.69 92 ILE A CA 1
ATOM 728 C C . ILE A 1 92 ? -10.477 -15.164 -11.586 1 98.69 92 ILE A C 1
ATOM 730 O O . ILE A 1 92 ? -11.602 -15.312 -11.117 1 98.69 92 ILE A O 1
ATOM 734 N N . ALA A 1 93 ? -10.016 -15.867 -12.57 1 98.69 93 ALA A N 1
ATOM 735 C CA . ALA A 1 93 ? -10.828 -16.906 -13.203 1 98.69 93 ALA A CA 1
ATOM 736 C C . ALA A 1 93 ? -11.227 -17.984 -12.203 1 98.69 93 ALA A C 1
ATOM 738 O O . ALA A 1 93 ? -12.375 -18.438 -12.195 1 98.69 93 ALA A O 1
ATOM 739 N N . ALA A 1 94 ? -10.305 -18.359 -11.383 1 98.75 94 ALA A N 1
ATOM 740 C CA . ALA A 1 94 ? -10.562 -19.391 -10.375 1 98.75 94 ALA A CA 1
ATOM 741 C C . ALA A 1 94 ? -11.594 -18.922 -9.359 1 98.75 94 ALA A C 1
ATOM 743 O O . ALA A 1 94 ? -12.469 -19.688 -8.953 1 98.75 94 ALA A O 1
ATOM 744 N N . MET A 1 95 ? -11.484 -17.703 -8.914 1 98.69 95 MET A N 1
ATOM 745 C CA . MET A 1 95 ? -12.438 -17.156 -7.961 1 98.69 95 MET A CA 1
ATOM 746 C C . MET A 1 95 ? -13.852 -17.156 -8.531 1 98.69 95 MET A C 1
ATOM 748 O O . MET A 1 95 ? -14.797 -17.578 -7.859 1 98.69 95 MET A O 1
ATOM 752 N N . LYS A 1 96 ? -13.969 -16.719 -9.781 1 98.5 96 LYS A N 1
ATOM 753 C CA . LYS A 1 96 ? -15.273 -16.656 -10.43 1 98.5 96 LYS A CA 1
ATOM 754 C C . LYS A 1 96 ? -15.883 -18.047 -10.57 1 98.5 96 LYS A C 1
ATOM 756 O O . LYS A 1 96 ? -17.094 -18.203 -10.5 1 98.5 96 LYS A O 1
ATOM 761 N N . LYS A 1 97 ? -15.031 -18.984 -10.734 1 98.56 97 LYS A N 1
ATOM 762 C CA . LYS A 1 97 ? -15.484 -20.344 -10.977 1 98.56 97 LYS A CA 1
ATOM 763 C C . LYS A 1 97 ? -15.773 -21.078 -9.664 1 98.56 97 LYS A C 1
ATOM 765 O O . LYS A 1 97 ? -16.719 -21.859 -9.57 1 98.56 97 LYS A O 1
ATOM 770 N N . GLN A 1 98 ? -14.992 -20.812 -8.641 1 98.75 98 GLN A N 1
ATOM 771 C CA . GLN A 1 98 ? -14.977 -21.688 -7.48 1 98.75 98 GLN A CA 1
ATOM 772 C C . GLN A 1 98 ? -15.68 -21.047 -6.289 1 98.75 98 GLN A C 1
ATOM 774 O O . GLN A 1 98 ? -16.016 -21.734 -5.316 1 98.75 98 GLN A O 1
ATOM 779 N N . TRP A 1 99 ? -15.844 -19.75 -6.297 1 98.62 99 TRP A N 1
ATOM 780 C CA . TRP A 1 99 ? -16.406 -19.062 -5.137 1 98.62 99 TRP A CA 1
ATOM 781 C C . TRP A 1 99 ? -17.75 -18.438 -5.473 1 98.62 99 TRP A C 1
ATOM 783 O O . TRP A 1 99 ? -18.062 -18.219 -6.645 1 98.62 99 TRP A O 1
ATOM 793 N N . THR A 1 100 ? -18.547 -18.219 -4.461 1 98.56 100 THR A N 1
ATOM 794 C CA . THR A 1 100 ? -19.703 -17.344 -4.434 1 98.56 100 THR A CA 1
ATOM 795 C C . THR A 1 100 ? -19.5 -16.203 -3.441 1 98.56 100 THR A C 1
ATOM 797 O O . THR A 1 100 ? -18.531 -16.203 -2.686 1 98.56 100 THR A O 1
ATOM 800 N N . ASP A 1 101 ? -20.359 -15.242 -3.506 1 98.44 101 ASP A N 1
ATOM 801 C CA . ASP A 1 101 ? -20.25 -14.156 -2.531 1 98.44 101 ASP A CA 1
ATOM 802 C C . ASP A 1 101 ? -20.266 -14.703 -1.105 1 98.44 101 ASP A C 1
ATOM 804 O O . ASP A 1 101 ? -19.578 -14.172 -0.228 1 98.44 101 ASP A O 1
ATOM 808 N N . GLN A 1 102 ? -20.984 -15.758 -0.849 1 98.38 102 GLN A N 1
ATOM 809 C CA . GLN A 1 102 ? -21.062 -16.359 0.478 1 98.38 102 GLN A CA 1
ATOM 810 C C . GLN A 1 102 ? -19.719 -16.938 0.898 1 98.38 102 GLN A C 1
ATOM 812 O O . GLN A 1 102 ? -19.391 -16.984 2.088 1 98.38 102 GLN A O 1
ATOM 817 N N . SER A 1 103 ? -18.922 -17.375 -0.093 1 98.44 103 SER A N 1
ATOM 818 C CA . SER A 1 103 ? -17.594 -17.922 0.17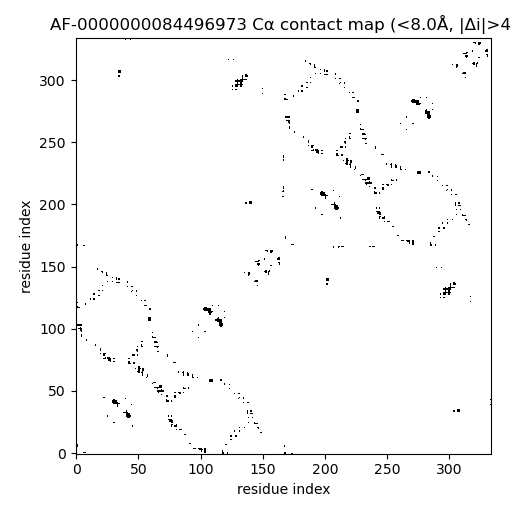5 1 98.44 103 SER A CA 1
ATOM 819 C C . SER A 1 103 ? -16.734 -16.922 0.93 1 98.44 103 SER A C 1
ATOM 821 O O . SER A 1 103 ? -15.844 -17.312 1.691 1 98.44 103 SER A O 1
ATOM 823 N N . LEU A 1 104 ? -17.016 -15.641 0.782 1 98.25 104 LEU A N 1
ATOM 824 C CA . LEU A 1 104 ? -16.203 -14.578 1.373 1 98.25 104 LEU A CA 1
ATOM 825 C C . LEU A 1 104 ? -16.266 -14.633 2.896 1 98.25 104 LEU A C 1
ATOM 827 O O . LEU A 1 104 ? -15.383 -14.109 3.576 1 98.25 104 LEU A O 1
ATOM 831 N N . ASN A 1 105 ? -17.25 -15.344 3.398 1 97.94 105 ASN A N 1
ATOM 832 C CA . ASN A 1 105 ? -17.422 -15.43 4.844 1 97.94 105 ASN A CA 1
ATOM 833 C C . ASN A 1 105 ? -16.797 -16.703 5.41 1 97.94 105 ASN A C 1
ATOM 835 O O . ASN A 1 105 ? -16.734 -16.875 6.629 1 97.94 105 ASN A O 1
ATOM 839 N N . GLU A 1 106 ? -16.359 -17.578 4.527 1 98.44 106 GLU A N 1
ATOM 840 C CA . GLU A 1 106 ? -15.711 -18.797 4.977 1 98.44 106 GLU A CA 1
ATOM 841 C C . GLU A 1 106 ? -14.367 -18.516 5.637 1 98.44 106 GLU A C 1
ATOM 843 O O . GLU A 1 106 ? -13.609 -17.656 5.16 1 98.44 106 GLU A O 1
ATOM 848 N N . MET A 1 107 ? -14.086 -19.25 6.734 1 98.44 107 MET A N 1
ATOM 849 C CA . MET A 1 107 ? -12.883 -19.062 7.531 1 98.44 107 MET A CA 1
ATOM 850 C C . MET A 1 107 ? -11.797 -20.047 7.129 1 98.44 107 MET A C 1
ATOM 852 O O . MET A 1 107 ? -12.07 -21.234 6.957 1 98.44 107 MET A O 1
ATOM 856 N N . ASP A 1 108 ? -10.609 -19.594 6.977 1 98.62 108 ASP A N 1
ATOM 857 C CA . ASP A 1 108 ? -9.469 -20.438 6.641 1 98.62 108 ASP A CA 1
ATOM 858 C C . ASP A 1 108 ? -8.305 -20.203 7.605 1 98.62 108 ASP A C 1
ATOM 860 O O . ASP A 1 108 ? -8.219 -19.141 8.234 1 98.62 108 ASP A O 1
ATOM 864 N N . ASP A 1 109 ? -7.512 -21.234 7.812 1 98.25 109 ASP A N 1
ATOM 865 C CA . ASP A 1 109 ? -6.258 -21.047 8.539 1 98.25 109 ASP A CA 1
ATOM 866 C C . ASP A 1 109 ? -5.27 -20.203 7.734 1 98.25 109 ASP A C 1
ATOM 868 O O . ASP A 1 109 ? -4.824 -20.625 6.664 1 98.25 109 ASP A O 1
ATOM 872 N N . MET A 1 110 ? -5.027 -19.031 8.219 1 97.88 110 MET A N 1
ATOM 873 C CA . MET A 1 110 ? -4.035 -18.141 7.629 1 97.88 110 MET A CA 1
ATOM 874 C C . MET A 1 110 ? -2.898 -17.859 8.609 1 97.88 110 MET A C 1
ATOM 876 O O . MET A 1 110 ? -3.008 -16.984 9.461 1 97.88 110 MET A O 1
ATOM 880 N N . TYR A 1 111 ? -1.754 -18.578 8.461 1 95.5 111 TYR A N 1
ATOM 881 C CA . TYR A 1 111 ? -0.543 -18.391 9.258 1 95.5 111 TYR A CA 1
ATOM 882 C C . TYR A 1 111 ? -0.828 -18.578 10.742 1 95.5 111 TYR A C 1
ATOM 884 O O . TYR A 1 111 ? -0.37 -17.797 11.57 1 95.5 111 TYR A O 1
ATOM 892 N N . GLY A 1 112 ? -1.688 -19.469 11.062 1 96.19 112 GLY A N 1
ATOM 893 C CA . GLY A 1 112 ? -1.978 -19.812 12.445 1 96.19 112 GLY A CA 1
ATOM 894 C C . GLY A 1 112 ? -3.182 -19.078 13 1 96.19 112 GLY A C 1
ATOM 895 O O . GLY A 1 112 ? -3.584 -19.297 14.141 1 96.19 112 GLY A O 1
ATOM 896 N N . GLU A 1 113 ? -3.752 -18.219 12.203 1 97.19 113 GLU A N 1
ATOM 897 C CA . GLU A 1 113 ? -4.977 -17.5 12.562 1 97.19 113 GLU A CA 1
ATOM 898 C C . GLU A 1 113 ? -6.125 -17.891 11.633 1 97.19 113 GLU A C 1
ATOM 900 O O . GLU A 1 113 ? -5.902 -18.438 10.555 1 97.19 113 GLU A O 1
ATOM 905 N N . LYS A 1 114 ? -7.316 -17.625 12.133 1 98.31 114 LYS A N 1
ATOM 906 C CA . LYS A 1 114 ? -8.5 -17.844 11.305 1 98.31 114 LYS A CA 1
ATOM 907 C C . LYS A 1 114 ? -8.977 -16.531 10.672 1 98.31 114 LYS A C 1
ATOM 909 O O . LYS A 1 114 ? -9.344 -15.594 11.391 1 98.31 114 LYS A O 1
ATOM 914 N N . TRP A 1 115 ? -9 -16.516 9.312 1 98 115 TRP A N 1
ATOM 915 C CA . TRP A 1 115 ? -9.453 -15.344 8.578 1 98 115 TRP A CA 1
ATOM 916 C C . TRP A 1 115 ? -10.633 -15.688 7.672 1 98 115 TRP A C 1
ATOM 918 O O . TRP A 1 115 ? -10.617 -16.719 6.992 1 98 115 TRP A O 1
ATOM 928 N N . PRO A 1 116 ? -11.664 -14.812 7.707 1 98.25 116 PRO A N 1
ATOM 929 C CA . PRO A 1 116 ? -12.562 -14.961 6.559 1 98.25 116 PRO A CA 1
ATOM 930 C C . PRO A 1 116 ? -11.875 -14.664 5.23 1 98.25 116 PRO A C 1
ATOM 932 O O . PRO A 1 116 ? -10.922 -13.875 5.188 1 98.25 116 PRO A O 1
ATOM 935 N N . LYS A 1 117 ? -12.328 -15.242 4.121 1 98.56 117 LYS A N 1
ATOM 936 C CA . LYS A 1 117 ? -11.719 -15.039 2.812 1 98.56 117 LYS A CA 1
ATOM 937 C C . LYS A 1 117 ? -11.711 -13.562 2.432 1 98.56 117 LYS A C 1
ATOM 939 O O . LYS A 1 117 ? -10.781 -13.094 1.763 1 98.56 117 LYS A O 1
ATOM 944 N N . SER A 1 118 ? -12.719 -12.82 2.885 1 97.94 118 SER A N 1
ATOM 945 C CA . SER A 1 118 ? -12.766 -11.391 2.6 1 97.94 118 SER A CA 1
ATOM 946 C C . SER A 1 118 ? -11.562 -10.672 3.209 1 97.94 118 SER A C 1
ATOM 948 O O . SER A 1 118 ? -11.008 -9.758 2.602 1 97.94 118 SER A O 1
ATOM 950 N N . LEU A 1 119 ? -11.164 -11.062 4.363 1 97.25 119 LEU A N 1
ATOM 951 C CA . LEU A 1 119 ? -9.984 -10.477 4.984 1 97.25 119 LEU A CA 1
ATOM 952 C C . LEU A 1 119 ? -8.711 -10.875 4.234 1 97.25 119 LEU A C 1
ATOM 954 O O . LEU A 1 119 ? -7.832 -10.039 4.016 1 97.25 119 LEU A O 1
ATOM 958 N N . THR A 1 120 ? -8.625 -12.141 3.863 1 98.38 120 THR A N 1
ATOM 959 C CA . THR A 1 120 ? -7.48 -12.602 3.088 1 98.38 120 THR A CA 1
ATOM 960 C C . THR A 1 120 ? -7.312 -11.766 1.823 1 98.38 120 THR A C 1
ATOM 962 O O . THR A 1 120 ? -6.199 -11.344 1.494 1 98.38 120 THR A O 1
ATOM 965 N N . LEU A 1 121 ? -8.43 -11.508 1.164 1 98.56 121 LEU A N 1
ATOM 966 C CA . LEU A 1 121 ? -8.406 -10.727 -0.065 1 98.56 121 LEU A CA 1
ATOM 967 C C . LEU A 1 121 ? -7.969 -9.289 0.215 1 98.56 121 LEU A C 1
ATOM 969 O O . LEU A 1 121 ? -7.203 -8.703 -0.555 1 98.56 121 LEU A O 1
ATOM 973 N N . SER A 1 122 ? -8.422 -8.758 1.286 1 97.69 122 SER A N 1
ATOM 974 C CA . SER A 1 122 ? -8.039 -7.402 1.681 1 97.69 122 SER A CA 1
ATOM 975 C C . SER A 1 122 ? -6.547 -7.32 1.981 1 97.69 122 SER A C 1
ATOM 977 O O . SER A 1 122 ? -5.871 -6.387 1.542 1 97.69 122 SER A O 1
ATOM 979 N N . VAL A 1 123 ? -6.02 -8.281 2.684 1 97.69 123 VAL A N 1
ATOM 980 C CA . VAL A 1 123 ? -4.605 -8.312 3.047 1 97.69 123 VAL A CA 1
ATOM 981 C C . VAL A 1 123 ? -3.754 -8.508 1.795 1 97.69 123 VAL A C 1
ATOM 983 O O . VAL A 1 123 ? -2.697 -7.891 1.652 1 97.69 123 VAL A O 1
ATOM 986 N N . LEU A 1 124 ? -4.219 -9.352 0.897 1 98.5 124 LEU A N 1
ATOM 987 C CA . LEU A 1 124 ? -3.5 -9.555 -0.356 1 98.5 124 LEU A CA 1
ATOM 988 C C . LEU A 1 124 ? -3.326 -8.234 -1.101 1 98.5 124 LEU A C 1
ATOM 990 O O . LEU A 1 124 ? -2.229 -7.922 -1.571 1 98.5 124 LEU A O 1
ATOM 994 N N . ASN A 1 125 ? -4.402 -7.496 -1.228 1 98.38 125 ASN A N 1
ATOM 995 C CA . ASN A 1 125 ? -4.363 -6.227 -1.94 1 98.38 125 ASN A CA 1
ATOM 996 C C . ASN A 1 125 ? -3.465 -5.215 -1.232 1 98.38 125 ASN A C 1
ATOM 998 O O . ASN A 1 125 ? -2.645 -4.551 -1.871 1 98.38 125 ASN A O 1
ATOM 1002 N N . SER A 1 126 ? -3.574 -5.078 0.067 1 98.25 126 SER A N 1
ATOM 1003 C CA . SER A 1 126 ? -2.754 -4.152 0.84 1 98.25 126 SER A CA 1
ATOM 1004 C C . SER A 1 126 ? -1.278 -4.535 0.776 1 98.25 126 SER A C 1
ATOM 1006 O O . SER A 1 126 ? -0.41 -3.666 0.678 1 98.25 126 SER A O 1
ATOM 1008 N N . HIS A 1 127 ? -1.026 -5.844 0.86 1 98.56 127 HIS A N 1
ATOM 1009 C CA . HIS A 1 127 ? 0.319 -6.391 0.715 1 98.56 127 HIS A CA 1
ATOM 1010 C C . HIS A 1 127 ? 0.935 -5.988 -0.621 1 98.56 127 HIS A C 1
ATOM 1012 O O . HIS A 1 127 ? 2.09 -5.559 -0.672 1 98.56 127 HIS A O 1
ATOM 1018 N N . GLN A 1 128 ? 0.164 -6.129 -1.637 1 98.75 128 GLN A N 1
ATOM 1019 C CA . GLN A 1 128 ? 0.616 -5.754 -2.973 1 98.75 128 GLN A CA 1
ATOM 1020 C C . GLN A 1 128 ? 0.92 -4.262 -3.053 1 98.75 128 GLN A C 1
ATOM 1022 O O . GLN A 1 128 ? 1.959 -3.859 -3.582 1 98.75 128 GLN A O 1
ATOM 1027 N N . ILE A 1 129 ? 0.054 -3.457 -2.549 1 98.75 129 ILE A N 1
ATOM 1028 C CA . ILE A 1 129 ? 0.227 -2.01 -2.582 1 98.75 129 ILE A CA 1
ATOM 1029 C C . ILE A 1 129 ? 1.491 -1.623 -1.818 1 98.75 129 ILE A C 1
ATOM 1031 O O . ILE A 1 129 ? 2.273 -0.789 -2.281 1 98.75 129 ILE A O 1
ATOM 1035 N N . HIS A 1 130 ? 1.738 -2.256 -0.689 1 98.75 130 HIS A N 1
ATOM 1036 C CA . HIS A 1 130 ? 2.902 -2.012 0.156 1 98.75 130 HIS A CA 1
ATOM 1037 C C . HIS A 1 130 ? 4.199 -2.32 -0.587 1 98.75 130 HIS A C 1
ATOM 1039 O O . HIS A 1 130 ? 5.07 -1.458 -0.708 1 98.75 130 HIS A O 1
ATOM 1045 N N . HIS A 1 131 ? 4.297 -3.5 -1.106 1 98.5 131 HIS A N 1
ATOM 1046 C CA . HIS A 1 131 ? 5.539 -3.926 -1.748 1 98.5 131 HIS A CA 1
ATOM 1047 C C . HIS A 1 131 ? 5.734 -3.225 -3.088 1 98.5 131 HIS A C 1
ATOM 1049 O O . HIS A 1 131 ? 6.867 -2.941 -3.484 1 98.5 131 HIS A O 1
ATOM 1055 N N . ARG A 1 132 ? 4.637 -2.926 -3.77 1 98.81 132 ARG A N 1
ATOM 1056 C CA . ARG A 1 132 ? 4.75 -2.117 -4.977 1 98.81 132 ARG A CA 1
ATOM 1057 C C . ARG A 1 132 ? 5.305 -0.732 -4.664 1 98.81 132 ARG A C 1
ATOM 1059 O O . ARG A 1 132 ? 6.117 -0.195 -5.422 1 98.81 132 ARG A O 1
ATOM 1066 N N . GLY A 1 133 ? 4.812 -0.132 -3.607 1 98.38 133 GLY A N 1
ATOM 1067 C CA . GLY A 1 133 ? 5.398 1.122 -3.164 1 98.38 133 GLY A CA 1
ATOM 1068 C C . GLY A 1 133 ? 6.902 1.04 -2.967 1 98.38 133 GLY A C 1
ATOM 1069 O O . GLY A 1 133 ? 7.637 1.945 -3.365 1 98.38 133 GLY A O 1
ATOM 1070 N N . GLN A 1 134 ? 7.359 -0.036 -2.363 1 98.12 134 GLN A N 1
ATOM 1071 C CA . GLN A 1 134 ? 8.789 -0.251 -2.166 1 98.12 134 GLN A CA 1
ATOM 1072 C C . GLN A 1 134 ? 9.516 -0.35 -3.502 1 98.12 134 GLN A C 1
ATOM 1074 O O . GLN A 1 134 ? 10.602 0.209 -3.664 1 98.12 134 GLN A O 1
ATOM 1079 N N . LEU A 1 135 ? 8.875 -1.015 -4.441 1 98.38 135 LEU A N 1
ATOM 1080 C CA . LEU A 1 135 ? 9.461 -1.178 -5.77 1 98.38 135 LEU A CA 1
ATOM 1081 C C . LEU A 1 135 ? 9.75 0.177 -6.406 1 98.38 135 LEU A C 1
ATOM 1083 O O . LEU A 1 135 ? 10.773 0.353 -7.066 1 98.38 135 LEU A O 1
ATOM 1087 N N . THR A 1 136 ? 8.867 1.134 -6.23 1 97.69 136 THR A N 1
ATOM 1088 C CA . THR A 1 136 ? 9 2.416 -6.914 1 97.69 136 THR A CA 1
ATOM 1089 C C . THR A 1 136 ? 10.258 3.145 -6.441 1 97.69 136 THR A C 1
ATOM 1091 O O . THR A 1 136 ? 10.93 3.811 -7.234 1 97.69 136 THR A O 1
ATOM 1094 N N . VAL A 1 137 ? 10.617 3.014 -5.176 1 97.19 137 VAL A N 1
ATOM 1095 C CA . VAL A 1 137 ? 11.836 3.641 -4.668 1 97.19 137 VAL A CA 1
ATOM 1096 C C . VAL A 1 137 ? 13.062 2.959 -5.273 1 97.19 137 VAL A C 1
ATOM 1098 O O . VAL A 1 137 ? 14 3.629 -5.711 1 97.19 137 VAL A O 1
ATOM 1101 N N . LEU A 1 138 ? 13.055 1.645 -5.309 1 97.81 138 LEU A N 1
ATOM 1102 C CA . LEU A 1 138 ? 14.164 0.896 -5.887 1 97.81 138 LEU A CA 1
ATOM 1103 C C . LEU A 1 138 ? 14.305 1.193 -7.375 1 97.81 138 LEU A C 1
ATOM 1105 O O . LEU A 1 138 ? 15.422 1.262 -7.898 1 97.81 138 LEU A O 1
ATOM 1109 N N . MET A 1 139 ? 13.18 1.361 -8.039 1 97.62 139 MET A N 1
ATOM 1110 C CA . MET A 1 139 ? 13.188 1.719 -9.453 1 97.62 139 MET A CA 1
ATOM 1111 C C . MET A 1 139 ? 13.883 3.059 -9.672 1 97.62 139 MET A C 1
ATOM 1113 O O . MET A 1 139 ? 14.672 3.207 -10.602 1 97.62 139 MET A O 1
ATOM 1117 N N . ARG A 1 140 ? 13.609 3.982 -8.859 1 95.94 140 ARG A N 1
ATOM 1118 C CA . ARG A 1 140 ? 14.258 5.289 -8.977 1 95.94 140 ARG A CA 1
ATOM 1119 C C . ARG A 1 140 ? 15.766 5.176 -8.766 1 95.94 140 ARG A C 1
ATOM 1121 O O . ARG A 1 140 ? 16.547 5.824 -9.477 1 95.94 140 ARG A O 1
ATOM 1128 N N . LEU A 1 141 ? 16.141 4.344 -7.801 1 96.44 141 LEU A N 1
ATOM 1129 C CA . LEU A 1 141 ? 17.562 4.105 -7.559 1 96.44 141 LEU A CA 1
ATOM 1130 C C . LEU A 1 141 ? 18.219 3.465 -8.781 1 96.44 141 LEU A C 1
ATOM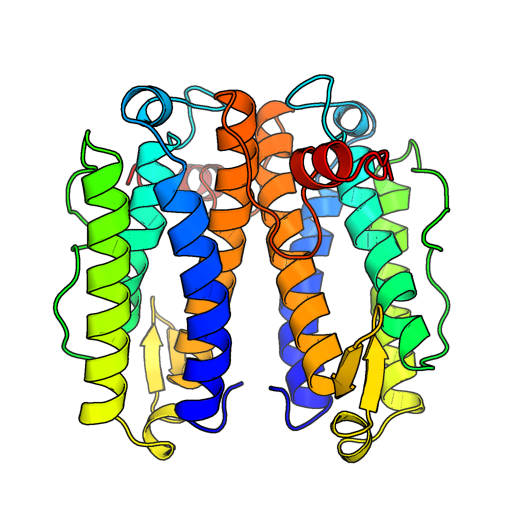 1132 O O . LEU A 1 141 ? 19.406 3.695 -9.039 1 96.44 141 LEU A O 1
ATOM 1136 N N . ALA A 1 142 ? 17.469 2.719 -9.492 1 96.88 142 ALA A N 1
ATOM 1137 C CA . ALA A 1 142 ? 17.969 2.025 -10.68 1 96.88 142 ALA A CA 1
ATOM 1138 C C . ALA A 1 142 ? 17.906 2.93 -11.906 1 96.88 142 ALA A C 1
ATOM 1140 O O . ALA A 1 142 ? 18.266 2.512 -13.008 1 96.88 142 ALA A O 1
ATOM 1141 N N . GLY A 1 143 ? 17.375 4.129 -11.75 1 95.56 143 GLY A N 1
ATOM 1142 C CA . GLY A 1 143 ? 17.297 5.078 -12.844 1 95.56 143 GLY A CA 1
ATOM 1143 C C . GLY A 1 143 ? 16.125 4.82 -13.773 1 95.56 143 GLY A C 1
ATOM 1144 O O . GLY A 1 143 ? 16.109 5.297 -14.914 1 95.56 143 GLY A O 1
ATOM 1145 N N . LEU A 1 144 ? 15.164 4.07 -13.305 1 96.88 144 LEU A N 1
ATOM 1146 C CA . LEU A 1 144 ? 14 3.738 -14.125 1 96.88 144 LEU A CA 1
ATOM 1147 C C . LEU A 1 144 ? 12.906 4.781 -13.953 1 96.88 144 LEU A C 1
ATOM 1149 O O . LEU A 1 144 ? 12.805 5.422 -12.906 1 96.88 144 LEU A O 1
ATOM 1153 N N . ARG A 1 145 ? 12.109 4.887 -15.008 1 94.81 145 ARG A N 1
ATOM 1154 C CA . ARG A 1 145 ? 10.891 5.688 -14.914 1 94.81 145 ARG A CA 1
ATOM 1155 C C . ARG A 1 145 ? 9.836 4.984 -14.062 1 94.81 145 ARG A C 1
ATOM 1157 O O . ARG A 1 145 ? 9.633 3.775 -14.195 1 94.81 145 ARG A O 1
ATOM 1164 N N . VAL A 1 146 ? 9.266 5.742 -13.195 1 95.75 146 VAL A N 1
ATOM 1165 C CA . VAL A 1 146 ? 8.211 5.207 -12.336 1 95.75 146 VAL A CA 1
ATOM 1166 C C . VAL A 1 146 ? 6.852 5.719 -12.82 1 95.75 146 VAL A C 1
ATOM 1168 O O . VAL A 1 146 ? 6.641 6.926 -12.938 1 95.75 146 VAL A O 1
ATOM 1171 N N . PRO A 1 147 ? 5.965 4.797 -13.133 1 95.88 147 PRO A N 1
ATOM 1172 C CA . PRO A 1 147 ? 4.621 5.234 -13.516 1 95.88 147 PRO A CA 1
ATOM 1173 C C . PRO A 1 147 ? 3.838 5.824 -12.344 1 95.88 147 PRO A C 1
ATOM 1175 O O . PRO A 1 147 ? 4.039 5.426 -11.195 1 95.88 147 PRO A O 1
ATOM 1178 N N . GLY A 1 148 ? 2.906 6.797 -12.75 1 94.75 148 GLY A N 1
ATOM 1179 C CA . GLY A 1 148 ? 2.004 7.32 -11.734 1 94.75 148 GLY A CA 1
ATOM 1180 C C . GLY A 1 148 ? 1.02 6.289 -11.219 1 94.75 148 GLY A C 1
ATOM 1181 O O . GLY A 1 148 ? 0.529 5.453 -11.984 1 94.75 148 GLY A O 1
ATOM 1182 N N . MET A 1 149 ? 0.644 6.344 -9.945 1 95.19 149 MET A N 1
ATOM 1183 C CA . MET A 1 149 ? -0.246 5.367 -9.32 1 95.19 149 MET A CA 1
ATOM 1184 C C . MET A 1 149 ? -1.365 6.066 -8.555 1 95.19 149 MET A C 1
ATOM 1186 O O . MET A 1 149 ? -2.537 5.949 -8.922 1 95.19 149 MET A O 1
ATOM 1190 N N . TYR A 1 150 ? -1.076 6.809 -7.512 1 94.88 150 TYR A N 1
ATOM 1191 C CA . TYR A 1 150 ? -2.027 7.621 -6.762 1 94.88 150 TYR A CA 1
ATOM 1192 C C . TYR A 1 150 ? -1.815 9.102 -7.039 1 94.88 150 TYR A C 1
ATOM 1194 O O . TYR A 1 150 ? -1.727 9.914 -6.109 1 94.88 150 TYR A O 1
ATOM 1202 N N . GLY A 1 151 ? -1.868 9.414 -8.297 1 91.06 151 GLY A N 1
ATOM 1203 C CA . GLY A 1 151 ? -1.491 10.703 -8.844 1 91.06 151 GLY A CA 1
ATOM 1204 C C . GLY A 1 151 ? -0.279 10.633 -9.758 1 91.06 151 GLY A C 1
ATOM 1205 O O . GLY A 1 151 ? 0.343 9.578 -9.891 1 91.06 151 GLY A O 1
ATOM 1206 N N . PRO A 1 152 ? -0.021 11.688 -10.352 1 92 152 PRO A N 1
ATOM 1207 C CA . PRO A 1 152 ? 1.1 11.695 -11.289 1 92 152 PRO A CA 1
ATOM 1208 C C . PRO A 1 152 ? 2.449 11.484 -10.609 1 92 152 PRO A C 1
ATOM 1210 O O . PRO A 1 152 ? 2.646 11.938 -9.477 1 92 152 PRO A O 1
ATOM 1213 N N . SER A 1 153 ? 3.279 10.773 -11.336 1 91.62 153 SER A N 1
ATOM 1214 C CA . SER A 1 153 ? 4.668 10.688 -10.891 1 91.62 153 SER A CA 1
ATOM 1215 C C . SER A 1 153 ? 5.43 11.969 -11.211 1 91.62 153 SER A C 1
ATOM 1217 O O . SER A 1 153 ? 4.941 12.82 -11.953 1 91.62 153 SER A O 1
ATOM 1219 N N . ARG A 1 154 ? 6.609 12.023 -10.586 1 87.12 154 ARG A N 1
ATOM 1220 C CA . ARG A 1 154 ? 7.477 13.156 -10.891 1 87.12 154 ARG A CA 1
ATOM 1221 C C . ARG A 1 154 ? 7.695 13.289 -12.391 1 87.12 154 ARG A C 1
ATOM 1223 O O . ARG A 1 154 ? 7.625 14.391 -12.945 1 87.12 154 ARG A O 1
ATOM 1230 N N . GLU A 1 155 ? 7.969 12.164 -13.039 1 89 155 GLU A N 1
ATOM 1231 C CA . GLU A 1 155 ? 8.188 12.125 -14.484 1 89 155 GLU A CA 1
ATOM 1232 C C . GLU A 1 155 ? 6.957 12.625 -15.242 1 89 155 GLU A C 1
ATOM 1234 O O . GLU A 1 155 ? 7.082 13.352 -16.234 1 89 155 GLU A O 1
ATOM 1239 N N . GLU A 1 156 ? 5.855 12.25 -14.758 1 91 156 GLU A N 1
ATOM 1240 C CA . GLU A 1 156 ? 4.617 12.609 -15.445 1 91 156 GLU A CA 1
ATOM 1241 C C . GLU A 1 156 ? 4.285 14.086 -15.234 1 91 156 GLU A C 1
ATOM 1243 O O . GLU A 1 156 ? 3.732 14.734 -16.125 1 91 156 GLU A O 1
ATOM 1248 N N . TRP A 1 157 ? 4.582 14.617 -14.078 1 88.69 157 TRP A N 1
ATOM 1249 C CA . TRP A 1 157 ? 4.5 16.062 -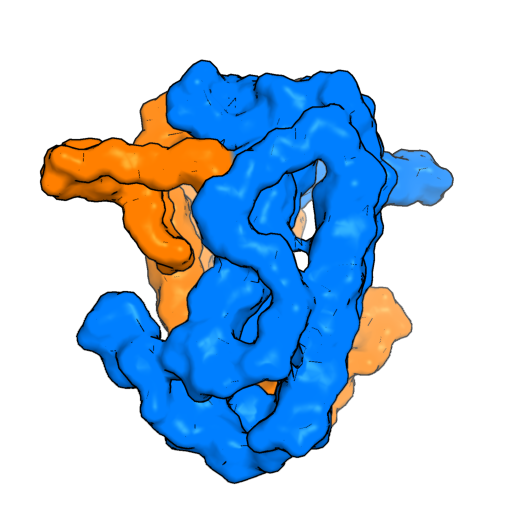13.883 1 88.69 157 TRP A CA 1
ATOM 1250 C C . TRP A 1 157 ? 5.402 16.797 -14.859 1 88.69 157 TRP A C 1
ATOM 1252 O O . TRP A 1 157 ? 4.98 17.781 -15.492 1 88.69 157 TRP A O 1
ATOM 1262 N N . ALA A 1 158 ? 6.598 16.328 -15.008 1 87.75 158 ALA A N 1
ATOM 1263 C CA . ALA A 1 158 ? 7.559 16.938 -15.922 1 87.75 158 ALA A CA 1
ATOM 1264 C C . ALA A 1 158 ? 7.07 16.859 -17.359 1 87.75 158 ALA A C 1
ATOM 1266 O O . ALA A 1 158 ? 7.195 17.828 -18.109 1 87.75 158 ALA A O 1
ATOM 1267 N N . ASP A 1 159 ? 6.52 15.734 -17.703 1 91.44 159 ASP A N 1
ATOM 1268 C CA . ASP A 1 159 ? 5.988 15.555 -19.047 1 91.44 159 ASP A CA 1
ATOM 1269 C C . ASP A 1 159 ? 4.883 16.562 -19.344 1 91.44 159 ASP A C 1
ATOM 1271 O O . ASP A 1 159 ? 4.695 16.969 -20.5 1 91.44 159 ASP A O 1
ATOM 1275 N N . ALA A 1 160 ? 4.199 16.953 -18.281 1 91.12 160 ALA A N 1
ATOM 1276 C CA . ALA A 1 160 ? 3.104 17.906 -18.438 1 91.12 160 ALA A CA 1
ATOM 1277 C C . ALA A 1 160 ? 3.605 19.344 -18.328 1 91.12 160 ALA A C 1
ATOM 1279 O O . ALA A 1 160 ? 2.816 20.281 -18.375 1 91.12 160 ALA A O 1
ATOM 1280 N N . GLY A 1 161 ? 4.844 19.5 -18.062 1 88.81 161 GLY A N 1
ATOM 1281 C CA . GLY A 1 161 ? 5.43 20.828 -17.953 1 88.81 161 GLY A CA 1
ATOM 1282 C C . GLY A 1 161 ? 5.207 21.453 -16.594 1 88.81 161 GLY A C 1
ATOM 1283 O O . GLY A 1 161 ? 5.195 22.688 -16.469 1 88.81 161 GLY A O 1
ATOM 1284 N N . MET A 1 162 ? 5 20.625 -15.633 1 88.75 162 MET A N 1
ATOM 1285 C CA . MET A 1 162 ? 4.711 21.094 -14.273 1 88.75 162 MET A CA 1
ATOM 1286 C C . MET A 1 162 ? 5.738 20.547 -13.289 1 88.75 162 MET A C 1
ATOM 1288 O O . MET A 1 162 ? 6.375 19.531 -13.539 1 88.75 162 MET A O 1
ATOM 1292 N N . GLU A 1 163 ? 5.898 21.328 -12.195 1 83.94 163 GLU A N 1
ATOM 1293 C CA . GLU A 1 163 ? 6.785 20.859 -11.133 1 83.94 163 GLU A CA 1
ATOM 1294 C C . GLU A 1 163 ? 6.043 19.969 -10.148 1 83.94 163 GLU A C 1
ATOM 1296 O O . GLU A 1 163 ? 4.938 20.297 -9.711 1 83.94 163 GLU A O 1
ATOM 1301 N N . ALA A 1 164 ? 6.738 18.828 -9.93 1 83.06 164 ALA A N 1
ATOM 1302 C CA . ALA A 1 164 ? 6.156 17.953 -8.922 1 83.06 164 ALA A CA 1
ATOM 1303 C C . ALA A 1 164 ? 6.18 18.594 -7.547 1 83.06 164 ALA A C 1
ATOM 1305 O O . ALA A 1 164 ? 7.133 19.297 -7.195 1 83.06 164 ALA A O 1
ATOM 1306 N N . PRO A 1 165 ? 5.043 18.297 -6.789 1 75.44 165 PRO A N 1
ATOM 1307 C CA . PRO A 1 165 ? 5.059 18.828 -5.422 1 75.44 165 PRO A CA 1
ATOM 1308 C C . PRO A 1 165 ? 6.215 18.281 -4.594 1 75.44 165 PRO A C 1
ATOM 1310 O O . PRO A 1 165 ? 6.625 17.125 -4.773 1 75.44 165 PRO A O 1
ATOM 1313 N N . THR A 1 166 ? 6.758 19.266 -3.74 1 70.31 166 THR A N 1
ATOM 1314 C CA . THR A 1 166 ? 7.941 18.891 -2.982 1 70.31 166 THR A CA 1
ATOM 1315 C C . THR A 1 166 ? 7.57 18.5 -1.555 1 70.31 166 THR A C 1
ATOM 1317 O O . THR A 1 166 ? 8.414 18.031 -0.791 1 70.31 166 THR A O 1
ATOM 1320 N N . ASN A 1 167 ? 6.238 18.75 -1.232 1 69.19 167 ASN A N 1
ATOM 1321 C CA . ASN A 1 167 ? 5.785 18.375 0.104 1 69.19 167 ASN A CA 1
ATOM 1322 C C . ASN A 1 167 ? 5.02 17.062 0.095 1 69.19 167 ASN A C 1
ATOM 1324 O O . ASN A 1 167 ? 4.473 16.672 -0.934 1 69.19 167 ASN A O 1
ATOM 1328 N N . MET B 1 1 ? -15.523 -1.745 -1.798 1 85.31 1 MET B N 1
ATOM 1329 C CA . MET B 1 1 ? -15.93 -0.485 -1.187 1 85.31 1 MET B CA 1
ATOM 1330 C C . MET B 1 1 ? -16.578 -0.727 0.174 1 85.31 1 MET B C 1
ATOM 1332 O O . MET B 1 1 ? -17.188 -1.771 0.398 1 85.31 1 MET B O 1
ATOM 1336 N N . TYR B 1 2 ? -16.359 0.219 1.099 1 96.06 2 TYR B N 1
ATOM 1337 C CA . TYR B 1 2 ? -16.922 0.112 2.443 1 96.06 2 TYR B CA 1
ATOM 1338 C C . TYR B 1 2 ? -18.422 0.315 2.43 1 96.06 2 TYR B C 1
ATOM 1340 O O . TYR B 1 2 ? -18.938 1.222 1.763 1 96.06 2 TYR B O 1
ATOM 1348 N N . HIS B 1 3 ? -19.156 -0.527 3.205 1 96.81 3 HIS B N 1
ATOM 1349 C CA . HIS B 1 3 ? -20.609 -0.41 3.289 1 96.81 3 HIS B CA 1
ATOM 1350 C C . HIS B 1 3 ? -21.031 0.315 4.562 1 96.81 3 HIS B C 1
ATOM 1352 O O . HIS B 1 3 ? -22.172 0.796 4.66 1 96.81 3 HIS B O 1
ATOM 1358 N N . THR B 1 4 ? -20.156 0.31 5.562 1 98 4 THR B N 1
ATOM 1359 C CA . THR B 1 4 ? -20.391 1.034 6.805 1 98 4 THR B CA 1
ATOM 1360 C C . THR B 1 4 ? -19.156 1.825 7.227 1 98 4 THR B C 1
ATOM 1362 O O . THR B 1 4 ? -18.031 1.472 6.863 1 98 4 THR B O 1
ATOM 1365 N N . ILE B 1 5 ? -19.406 2.857 7.992 1 98.19 5 ILE B N 1
ATOM 1366 C CA . ILE B 1 5 ? -18.312 3.641 8.547 1 98.19 5 ILE B CA 1
ATOM 1367 C C . ILE B 1 5 ? -17.438 2.75 9.422 1 98.19 5 ILE B C 1
ATOM 1369 O O . ILE B 1 5 ? -16.203 2.85 9.391 1 98.19 5 ILE B O 1
ATOM 1373 N N . GLU B 1 6 ? -18.062 1.852 10.133 1 97.75 6 GLU B N 1
ATOM 1374 C CA . GLU B 1 6 ? -17.344 0.949 11.031 1 97.75 6 GLU B CA 1
ATOM 1375 C C . GLU B 1 6 ? -16.391 0.051 10.258 1 97.75 6 GLU B C 1
ATOM 1377 O O . GLU B 1 6 ? -15.289 -0.239 10.734 1 97.75 6 GLU B O 1
ATOM 1382 N N . GLU B 1 7 ? -16.797 -0.416 9.117 1 97.12 7 GLU B N 1
ATOM 1383 C CA . GLU B 1 7 ? -15.906 -1.223 8.281 1 97.12 7 GLU B CA 1
ATOM 1384 C C . GLU B 1 7 ? -14.633 -0.458 7.934 1 97.12 7 GLU B C 1
ATOM 1386 O O . GLU B 1 7 ? -13.531 -1.003 8.023 1 97.12 7 GLU B O 1
ATOM 1391 N N . PHE B 1 8 ? -14.836 0.809 7.523 1 98.25 8 PHE B N 1
ATOM 1392 C CA . PHE B 1 8 ? -13.672 1.631 7.219 1 98.25 8 PHE B CA 1
ATOM 1393 C C . PHE B 1 8 ? -12.805 1.826 8.453 1 98.25 8 PHE B C 1
ATOM 1395 O O . PHE B 1 8 ? -11.586 1.682 8.391 1 98.25 8 PHE B O 1
ATOM 1402 N N . LEU B 1 9 ? -13.422 2.148 9.531 1 98.12 9 LEU B N 1
ATOM 1403 C CA . LEU B 1 9 ? -12.68 2.482 10.742 1 98.12 9 LEU B CA 1
ATOM 1404 C C . LEU B 1 9 ? -11.883 1.283 11.234 1 98.12 9 LEU B C 1
ATOM 1406 O O . LEU B 1 9 ? -10.781 1.442 11.758 1 98.12 9 LEU B O 1
ATOM 1410 N N . ASN B 1 10 ? -12.367 0.108 11.102 1 96.69 10 ASN B N 1
ATOM 1411 C CA . ASN B 1 10 ? -11.633 -1.091 11.492 1 96.69 10 ASN B CA 1
ATOM 1412 C C . ASN B 1 10 ? -10.352 -1.255 10.68 1 96.69 10 ASN B C 1
ATOM 1414 O O . ASN B 1 10 ? -9.273 -1.477 11.242 1 96.69 10 ASN B O 1
ATOM 1418 N N . GLU B 1 11 ? -10.461 -1.127 9.391 1 96.94 11 GLU B N 1
ATOM 1419 C CA . GLU B 1 11 ? -9.289 -1.25 8.531 1 96.94 11 GLU B CA 1
ATOM 1420 C C . GLU B 1 11 ? -8.328 -0.08 8.742 1 96.94 11 GLU B C 1
ATOM 1422 O O . GLU B 1 11 ? -7.117 -0.273 8.82 1 96.94 11 GLU B O 1
ATOM 1427 N N . TRP B 1 12 ? -8.914 1.138 8.844 1 98.31 12 TRP B N 1
ATOM 1428 C CA . TRP B 1 12 ? -8.094 2.334 9.008 1 98.31 12 TRP B CA 1
ATOM 1429 C C . TRP B 1 12 ? -7.285 2.268 10.305 1 98.31 12 TRP B C 1
ATOM 1431 O O . TRP B 1 12 ? -6.094 2.586 10.312 1 98.31 12 TRP B O 1
ATOM 1441 N N . THR B 1 13 ? -7.93 1.874 11.359 1 97.69 13 THR B N 1
ATOM 1442 C CA . THR B 1 13 ? -7.258 1.832 12.656 1 97.69 13 THR B CA 1
ATOM 1443 C C . THR B 1 13 ? -6.047 0.905 12.602 1 97.69 13 THR B C 1
ATOM 1445 O O . THR B 1 13 ? -4.977 1.243 13.117 1 97.69 13 THR B O 1
ATOM 1448 N N . HIS B 1 14 ? -6.207 -0.211 11.992 1 97.12 14 HIS B N 1
ATOM 1449 C CA . HIS B 1 14 ? -5.086 -1.135 11.844 1 97.12 14 HIS B CA 1
ATOM 1450 C C . HIS B 1 14 ? -3.957 -0.504 11.031 1 97.12 14 HIS B C 1
ATOM 1452 O O . HIS B 1 14 ? -2.809 -0.481 11.484 1 97.12 14 HIS B O 1
ATOM 1458 N N . GLU B 1 15 ? -4.312 0.026 9.875 1 98.38 15 GLU B N 1
ATOM 1459 C CA . GLU B 1 15 ? -3.314 0.607 8.984 1 98.38 15 GLU B CA 1
ATOM 1460 C C . GLU B 1 15 ? -2.709 1.872 9.578 1 98.38 15 GLU B C 1
ATOM 1462 O O . GLU B 1 15 ? -1.518 2.141 9.406 1 98.38 15 GLU B O 1
ATOM 1467 N N . ALA B 1 16 ? -3.529 2.682 10.25 1 98.62 16 ALA B N 1
ATOM 1468 C CA . ALA B 1 16 ? -3.039 3.904 10.883 1 98.62 16 ALA B CA 1
ATOM 1469 C C . ALA B 1 16 ? -2.059 3.586 12.008 1 98.62 16 ALA B C 1
ATOM 1471 O O . ALA B 1 16 ? -1.072 4.301 12.203 1 98.62 16 ALA B O 1
ATOM 1472 N N . ASN B 1 17 ? -2.324 2.541 12.734 1 98.31 17 ASN B N 1
ATOM 1473 C CA . ASN B 1 17 ? -1.406 2.137 13.797 1 98.31 17 ASN B CA 1
ATOM 1474 C C . ASN B 1 17 ? -0.052 1.715 13.234 1 98.31 17 ASN B C 1
ATOM 1476 O O . ASN B 1 17 ? 0.99 2.029 13.812 1 98.31 17 ASN B O 1
ATOM 1480 N N . LEU B 1 18 ? -0.08 0.971 12.148 1 98.31 18 LEU B N 1
ATOM 1481 C CA . LEU B 1 18 ? 1.164 0.612 11.477 1 98.31 18 LEU B CA 1
ATOM 1482 C C . LEU B 1 18 ? 1.916 1.858 11.023 1 98.31 18 LEU B C 1
ATOM 1484 O O . LEU B 1 18 ? 3.131 1.959 11.211 1 98.31 18 LEU B O 1
ATOM 1488 N N . THR B 1 19 ? 1.183 2.799 10.438 1 98.81 19 THR B N 1
ATOM 1489 C CA . THR B 1 19 ? 1.79 4.031 9.945 1 98.81 19 THR B CA 1
ATOM 1490 C C . THR B 1 19 ? 2.377 4.84 11.102 1 98.81 19 THR B C 1
ATOM 1492 O O . THR B 1 19 ? 3.5 5.34 11.008 1 98.81 19 THR B O 1
ATOM 1495 N N . GLN B 1 20 ? 1.61 4.922 12.188 1 98.81 20 GLN B N 1
ATOM 1496 C CA . GLN B 1 20 ? 2.084 5.625 13.375 1 98.81 20 GLN B CA 1
ATOM 1497 C C . GLN B 1 20 ? 3.389 5.023 13.883 1 98.81 20 GLN B C 1
ATOM 1499 O O . GLN B 1 20 ? 4.316 5.75 14.242 1 98.81 20 GLN B O 1
ATOM 1504 N N . THR B 1 21 ? 3.443 3.717 13.945 1 98.5 21 THR B N 1
ATOM 1505 C CA . THR B 1 21 ? 4.637 3.016 14.414 1 98.5 21 THR B CA 1
ATOM 1506 C C . THR B 1 21 ? 5.836 3.35 13.531 1 98.5 21 THR B C 1
ATOM 1508 O O . THR B 1 21 ? 6.934 3.592 14.039 1 98.5 21 THR B O 1
ATOM 1511 N N . VAL B 1 22 ? 5.645 3.369 12.242 1 98.62 22 VAL B N 1
ATOM 1512 C CA . VAL B 1 22 ? 6.703 3.701 11.297 1 98.62 22 VAL B CA 1
ATOM 1513 C C . VAL B 1 22 ? 7.188 5.129 11.547 1 98.62 22 VAL B C 1
ATOM 1515 O O . VAL B 1 22 ? 8.391 5.375 11.641 1 98.62 22 VAL B O 1
ATOM 1518 N N . LEU B 1 23 ? 6.258 6.047 11.695 1 98.81 23 LEU B N 1
ATOM 1519 C CA . LEU B 1 23 ? 6.602 7.453 11.898 1 98.81 23 LEU B CA 1
ATOM 1520 C C . LEU B 1 23 ? 7.355 7.645 13.203 1 98.81 23 LEU B C 1
ATOM 1522 O O . LEU B 1 23 ? 8.266 8.477 13.289 1 98.81 23 LEU B O 1
ATOM 1526 N N . GLU B 1 24 ? 7.027 6.875 14.188 1 98.69 24 GLU B N 1
ATOM 1527 C CA . GLU B 1 24 ? 7.648 6.984 15.5 1 98.69 24 GLU B CA 1
ATOM 1528 C C . GLU B 1 24 ? 9.086 6.473 15.477 1 98.69 24 GLU B C 1
ATOM 1530 O O . GLU B 1 24 ? 9.859 6.746 16.406 1 98.69 24 GLU B O 1
ATOM 1535 N N . HIS B 1 25 ? 9.438 5.715 14.461 1 98.31 25 HIS B N 1
ATOM 1536 C CA . HIS B 1 25 ? 10.789 5.18 14.344 1 98.31 25 HIS B CA 1
ATOM 1537 C C . HIS B 1 25 ? 11.703 6.145 13.602 1 98.31 25 HIS B C 1
ATOM 1539 O O . HIS B 1 25 ? 12.906 5.91 13.492 1 98.31 25 HIS B O 1
ATOM 1545 N N . LEU B 1 26 ? 11.172 7.242 13.094 1 98.62 26 LEU B N 1
ATOM 1546 C CA . LEU B 1 26 ? 12 8.258 12.445 1 98.62 26 LEU B CA 1
ATOM 1547 C C . LEU B 1 26 ? 12.781 9.062 13.469 1 98.62 26 LEU B C 1
ATOM 1549 O O . LEU B 1 26 ? 12.383 9.148 14.633 1 98.62 26 LEU B O 1
ATOM 1553 N N . THR B 1 27 ? 13.922 9.602 13.094 1 98.69 27 THR B N 1
ATOM 1554 C CA . THR B 1 27 ? 14.727 10.523 13.883 1 98.69 27 THR B CA 1
ATOM 1555 C C . THR B 1 27 ? 14.906 11.844 13.148 1 98.69 27 THR B C 1
ATOM 1557 O O . THR B 1 27 ? 14.75 11.914 11.93 1 98.69 27 THR B O 1
ATOM 1560 N N . ASP B 1 28 ? 15.219 12.898 13.93 1 98.62 28 ASP B N 1
ATOM 1561 C CA . ASP B 1 28 ? 15.461 14.188 13.297 1 98.62 28 ASP B CA 1
ATOM 1562 C C . ASP B 1 28 ? 16.531 14.078 12.219 1 98.62 28 ASP B C 1
ATOM 1564 O O . ASP B 1 28 ? 16.406 14.648 11.133 1 98.62 28 ASP B O 1
ATOM 1568 N N . GLU B 1 29 ? 17.547 13.336 12.453 1 98.19 29 GLU B N 1
ATOM 1569 C CA . GLU B 1 29 ? 18.656 13.164 11.531 1 98.19 29 GLU B CA 1
ATOM 1570 C C . GLU B 1 29 ? 18.219 12.461 10.25 1 98.19 29 GLU B C 1
ATOM 1572 O O . GLU B 1 29 ? 18.688 12.781 9.164 1 98.19 29 GLU B O 1
ATOM 1577 N N . SER B 1 30 ? 17.297 11.555 10.32 1 98.12 30 SER B N 1
ATOM 1578 C CA . SER B 1 30 ? 16.891 10.75 9.164 1 98.12 30 SER B CA 1
ATOM 1579 C C . SER B 1 30 ? 16.016 11.555 8.211 1 98.12 30 SER B C 1
ATOM 1581 O O . SER B 1 30 ? 15.812 11.156 7.066 1 98.12 30 SER B O 1
ATOM 1583 N N . LEU B 1 31 ? 15.445 12.641 8.656 1 98.06 31 LEU B N 1
ATOM 1584 C CA . LEU B 1 31 ? 14.422 13.352 7.895 1 98.06 31 LEU B CA 1
ATOM 1585 C C . LEU B 1 31 ? 14.992 13.922 6.605 1 98.06 31 LEU B C 1
ATOM 1587 O O . LEU B 1 31 ? 14.281 14.062 5.609 1 98.06 31 LEU B O 1
ATOM 1591 N N . SER B 1 32 ? 16.234 14.227 6.539 1 96.38 32 SER B N 1
ATOM 1592 C CA . SER B 1 32 ? 16.828 14.867 5.379 1 96.38 32 SER B CA 1
ATOM 1593 C C . SER B 1 32 ? 17.266 13.844 4.336 1 96.38 32 SER B C 1
ATOM 1595 O O . SER B 1 32 ? 17.672 14.203 3.227 1 96.38 32 SER B O 1
ATOM 1597 N N . LEU B 1 33 ? 17.188 12.531 4.672 1 96.44 33 LEU B N 1
ATOM 1598 C CA . LEU B 1 33 ? 17.625 11.469 3.768 1 96.44 33 LEU B CA 1
ATOM 1599 C C . LEU B 1 33 ? 16.812 11.477 2.484 1 96.44 33 LEU B C 1
ATOM 1601 O O . LEU B 1 33 ? 15.578 11.586 2.531 1 96.44 33 LEU B O 1
ATOM 1605 N N . ARG B 1 34 ? 17.547 11.383 1.379 1 94.44 34 ARG B N 1
ATOM 1606 C CA . ARG B 1 34 ? 16.953 11.203 0.057 1 94.44 34 ARG B CA 1
ATOM 1607 C C . ARG B 1 34 ? 17.547 9.984 -0.648 1 94.44 34 ARG B C 1
ATOM 1609 O O . ARG B 1 34 ? 18.75 9.727 -0.553 1 94.44 34 ARG B O 1
ATOM 1616 N N . ALA B 1 35 ? 16.688 9.25 -1.365 1 90.75 35 ALA B N 1
ATOM 1617 C CA . ALA B 1 35 ? 17.234 8.172 -2.182 1 90.75 35 ALA B CA 1
ATOM 1618 C C . ALA B 1 35 ? 18.109 8.727 -3.307 1 90.75 35 ALA B C 1
ATOM 1620 O O . ALA B 1 35 ? 19.188 8.203 -3.58 1 90.75 35 ALA B O 1
ATOM 1621 N N . THR B 1 36 ? 17.531 9.664 -3.943 1 89.06 36 THR B N 1
ATOM 1622 C CA . THR B 1 36 ? 18.234 10.477 -4.934 1 89.06 36 THR B CA 1
ATOM 1623 C C . THR B 1 36 ? 17.906 11.953 -4.77 1 89.06 36 THR B C 1
ATOM 1625 O O . THR B 1 36 ? 16.828 12.297 -4.254 1 89.06 36 THR B O 1
ATOM 1628 N N . PRO B 1 37 ? 18.781 12.828 -5.195 1 87.56 37 PRO B N 1
ATOM 1629 C CA . PRO B 1 37 ? 18.562 14.258 -4.953 1 87.56 37 PRO B CA 1
ATOM 1630 C C . PRO B 1 37 ? 17.266 14.781 -5.555 1 87.56 37 PRO B C 1
ATOM 1632 O O . PRO B 1 37 ? 16.719 15.773 -5.078 1 87.56 37 PRO B O 1
ATOM 1635 N N . GLU B 1 38 ? 16.719 14.078 -6.477 1 85.81 38 GLU B N 1
ATOM 1636 C CA . GLU B 1 38 ? 15.578 14.594 -7.238 1 85.81 38 GLU B CA 1
ATOM 1637 C C . GLU B 1 38 ? 14.25 14.227 -6.566 1 85.81 38 GLU B C 1
ATOM 1639 O O . GLU B 1 38 ? 13.211 14.789 -6.895 1 85.81 38 GLU B O 1
ATOM 1644 N N . TYR B 1 39 ? 14.32 13.406 -5.559 1 88.12 39 TYR B N 1
ATOM 1645 C CA . TYR B 1 39 ? 13.07 12.875 -5.023 1 88.12 39 TYR B CA 1
ATOM 1646 C C . TYR B 1 39 ? 12.859 13.32 -3.58 1 88.12 39 TYR B C 1
ATOM 1648 O O . TYR B 1 39 ? 13.75 13.914 -2.973 1 88.12 39 TYR B O 1
ATOM 1656 N N . ARG B 1 40 ? 11.648 13.102 -3.092 1 92.44 40 ARG B N 1
ATOM 1657 C CA . ARG B 1 40 ? 11.266 13.516 -1.746 1 92.44 40 ARG B CA 1
ATOM 1658 C C . ARG B 1 40 ? 12.211 12.938 -0.701 1 92.44 40 ARG B C 1
ATOM 1660 O O . ARG B 1 40 ? 12.648 11.789 -0.821 1 92.44 40 ARG B O 1
ATOM 1667 N N . SER B 1 41 ? 12.453 13.805 0.268 1 96.19 41 SER B N 1
ATOM 1668 C CA . SER B 1 41 ? 13.156 13.289 1.437 1 96.19 41 SER B CA 1
ATOM 1669 C C . SER B 1 41 ? 12.258 12.406 2.289 1 96.19 41 SER B C 1
ATOM 1671 O O . SER B 1 41 ? 11.031 12.406 2.109 1 96.19 41 SER B O 1
ATOM 1673 N N . LEU B 1 42 ? 12.945 11.672 3.139 1 97.75 42 LEU B N 1
ATOM 1674 C CA . LEU B 1 42 ? 12.219 10.852 4.105 1 97.75 42 LEU B CA 1
ATOM 1675 C C . LEU B 1 42 ? 11.227 11.703 4.891 1 97.75 42 LEU B C 1
ATOM 1677 O O . LEU B 1 42 ? 10.07 11.312 5.062 1 97.75 42 LEU B O 1
ATOM 1681 N N . GLY B 1 43 ? 11.672 12.859 5.344 1 97.62 43 GLY B N 1
ATOM 1682 C CA . GLY B 1 43 ? 10.805 13.766 6.078 1 97.62 43 GLY B CA 1
ATOM 1683 C C . GLY B 1 43 ? 9.648 14.297 5.246 1 97.62 43 GLY B C 1
ATOM 1684 O O . GLY B 1 43 ? 8.516 14.344 5.719 1 97.62 43 GLY B O 1
ATOM 1685 N N . SER B 1 44 ? 9.93 14.688 4.012 1 97 44 SER B N 1
ATOM 1686 C CA . SER B 1 44 ? 8.883 15.211 3.135 1 97 44 SER B CA 1
ATOM 1687 C C . SER B 1 44 ? 7.84 14.141 2.824 1 97 44 SER B C 1
ATOM 1689 O O . SER B 1 44 ? 6.645 14.438 2.758 1 97 44 SER B O 1
ATOM 1691 N N . LEU B 1 45 ? 8.281 12.961 2.564 1 97.56 45 LEU B N 1
ATOM 1692 C CA . LEU B 1 45 ? 7.363 11.867 2.277 1 97.56 45 LEU B CA 1
ATOM 1693 C C . LEU B 1 45 ? 6.496 11.555 3.49 1 97.56 45 LEU B C 1
ATOM 1695 O O . LEU B 1 45 ? 5.289 11.328 3.355 1 97.56 45 LEU B O 1
ATOM 1699 N N . ALA B 1 46 ? 7.094 11.5 4.668 1 98.44 46 ALA B N 1
ATOM 1700 C CA . ALA B 1 46 ? 6.34 11.289 5.906 1 98.44 46 ALA B CA 1
ATOM 1701 C C . ALA B 1 46 ? 5.293 12.383 6.102 1 98.44 46 ALA B C 1
ATOM 1703 O O . ALA B 1 46 ? 4.145 12.094 6.449 1 98.44 46 ALA B O 1
ATOM 1704 N N . TRP B 1 47 ? 5.703 13.57 5.844 1 98.31 47 TRP B N 1
ATOM 1705 C CA . TRP B 1 47 ? 4.809 14.711 6.023 1 98.31 47 TRP B CA 1
ATOM 1706 C C . TRP B 1 47 ? 3.672 14.672 5.008 1 98.31 47 TRP B C 1
ATOM 1708 O O . TRP B 1 47 ? 2.545 15.07 5.312 1 98.31 47 TRP B O 1
ATOM 1718 N N . HIS B 1 48 ? 3.975 14.203 3.822 1 97.62 48 HIS B N 1
ATOM 1719 C CA . HIS B 1 48 ? 2.953 14.008 2.801 1 97.62 48 HIS B CA 1
ATOM 1720 C C . HIS B 1 48 ? 1.853 13.078 3.293 1 97.62 48 HIS B C 1
ATOM 1722 O O . HIS B 1 48 ? 0.669 13.32 3.043 1 97.62 48 HIS B O 1
ATOM 1728 N N . LEU B 1 49 ? 2.209 12.031 3.982 1 98.06 49 LEU B N 1
ATOM 1729 C CA . LEU B 1 49 ? 1.228 11.125 4.57 1 98.06 49 LEU B CA 1
ATOM 1730 C C . LEU B 1 49 ? 0.332 11.867 5.559 1 98.06 49 LEU B C 1
ATOM 1732 O O . LEU B 1 49 ? -0.881 11.648 5.586 1 98.06 49 LEU B O 1
ATOM 1736 N N . VAL B 1 50 ? 0.941 12.727 6.332 1 98.38 50 VAL B N 1
ATOM 1737 C CA . VAL B 1 50 ? 0.213 13.469 7.352 1 98.38 50 VAL B CA 1
ATOM 1738 C C . VAL B 1 50 ? -0.77 14.43 6.688 1 98.38 50 VAL B C 1
ATOM 1740 O O . VAL B 1 50 ? -1.969 14.398 6.973 1 98.38 50 VAL B O 1
ATOM 1743 N N . THR B 1 51 ? -0.282 15.219 5.762 1 98 51 THR B N 1
ATOM 1744 C CA . THR B 1 51 ? -1.079 16.312 5.215 1 98 51 THR B CA 1
ATOM 1745 C C . THR B 1 51 ? -2.145 15.781 4.262 1 98 51 THR B C 1
ATOM 1747 O O . THR B 1 51 ? -3.164 16.438 4.031 1 98 51 THR B O 1
ATOM 1750 N N . SER B 1 52 ? -1.959 14.602 3.709 1 97.81 52 SER B N 1
ATOM 1751 C CA . SER B 1 52 ? -2.912 14.031 2.762 1 97.81 52 SER B CA 1
ATOM 1752 C C . SER B 1 52 ? -4.242 13.711 3.439 1 97.81 52 SER B C 1
ATOM 1754 O O . SER B 1 52 ? -5.289 13.711 2.791 1 97.81 52 SER B O 1
ATOM 1756 N N . LEU B 1 53 ? -4.223 13.398 4.785 1 98.38 53 LEU B N 1
ATOM 1757 C CA . LEU B 1 53 ? -5.461 13.102 5.496 1 98.38 53 LEU B CA 1
ATOM 1758 C C . LEU B 1 53 ? -6.445 14.258 5.367 1 98.38 53 LEU B C 1
ATOM 1760 O O . LEU B 1 53 ? -7.574 14.07 4.902 1 98.38 53 LEU B O 1
ATOM 1764 N N . HIS B 1 54 ? -5.969 15.414 5.758 1 98.12 54 HIS B N 1
ATOM 1765 C CA . HIS B 1 54 ? -6.84 16.578 5.707 1 98.12 54 HIS B CA 1
ATOM 1766 C C . HIS B 1 54 ? -7.102 17.016 4.27 1 98.12 54 HIS B C 1
ATOM 1768 O O . HIS B 1 54 ? -8.227 17.375 3.924 1 98.12 54 HIS B O 1
ATOM 1774 N N . GLU B 1 55 ? -6.086 17 3.439 1 97.5 55 GLU B N 1
ATOM 1775 C CA . GLU B 1 55 ? -6.219 17.453 2.057 1 97.5 55 GLU B CA 1
ATOM 1776 C C . GLU B 1 55 ? -7.309 16.672 1.327 1 97.5 55 GLU B C 1
ATOM 1778 O O . GLU B 1 55 ? -8.18 17.25 0.683 1 97.5 55 GLU B O 1
ATOM 1783 N N . MET B 1 56 ? -7.328 15.352 1.378 1 97.88 56 MET B N 1
ATOM 1784 C CA . MET B 1 56 ? -8.273 14.523 0.638 1 97.88 56 MET B CA 1
ATOM 1785 C C . MET B 1 56 ? -9.664 14.594 1.268 1 97.88 56 MET B C 1
ATOM 1787 O O . MET B 1 56 ? -10.656 14.797 0.569 1 97.88 56 MET B O 1
ATOM 1791 N N . LEU B 1 57 ? -9.734 14.492 2.586 1 98.44 57 LEU B N 1
ATOM 1792 C CA . LEU B 1 57 ? -11.047 14.297 3.203 1 98.44 57 LEU B CA 1
ATOM 1793 C C . LEU B 1 57 ? -11.773 15.633 3.346 1 98.44 57 LEU B C 1
ATOM 1795 O O . LEU B 1 57 ? -13.008 15.664 3.441 1 98.44 57 LEU B O 1
ATOM 1799 N N . SER B 1 58 ? -11.023 16.734 3.387 1 97.44 58 SER B N 1
ATOM 1800 C CA . SER B 1 58 ? -11.711 18.016 3.402 1 97.44 58 SER B CA 1
ATOM 1801 C C . SER B 1 58 ? -12.469 18.266 2.1 1 97.44 58 SER B C 1
ATOM 1803 O O . SER B 1 58 ? -13.445 19.016 2.074 1 97.44 58 SER B O 1
ATOM 1805 N N . ARG B 1 59 ? -12.125 17.625 1.008 1 97.56 59 ARG B N 1
ATOM 1806 C CA . ARG B 1 59 ? -12.797 17.75 -0.281 1 97.56 59 ARG B CA 1
ATOM 1807 C C . ARG B 1 59 ? -14.18 17.094 -0.241 1 97.56 59 ARG B C 1
ATOM 1809 O O . ARG B 1 59 ? -15.023 17.359 -1.104 1 97.56 59 ARG B O 1
ATOM 1816 N N . THR B 1 60 ? -14.414 16.25 0.718 1 98.31 60 THR B N 1
ATOM 1817 C CA . THR B 1 60 ? -15.719 15.617 0.871 1 98.31 60 THR B CA 1
ATOM 1818 C C . THR B 1 60 ? -16.625 16.469 1.749 1 98.31 60 THR B C 1
ATOM 1820 O O . THR B 1 60 ? -17.781 16.109 1.998 1 98.31 60 THR B O 1
ATOM 1823 N N . GLY B 1 61 ? -16.078 17.516 2.311 1 97.81 61 GLY B N 1
ATOM 1824 C CA . GLY B 1 61 ? -16.828 18.375 3.217 1 97.81 61 GLY B CA 1
ATOM 1825 C C . GLY B 1 61 ? -16.641 18 4.676 1 97.81 61 GLY B C 1
ATOM 1826 O O . GLY B 1 61 ? -17.203 18.656 5.562 1 97.81 61 GLY B O 1
ATOM 1827 N N . LEU B 1 62 ? -15.883 16.922 4.945 1 98.56 62 LEU B N 1
ATOM 1828 C CA . LEU B 1 62 ? -15.609 16.562 6.332 1 98.56 62 LEU B CA 1
ATOM 1829 C C . LEU B 1 62 ? -14.836 17.672 7.035 1 98.56 62 LEU B C 1
ATOM 1831 O O . LEU B 1 62 ? -13.805 18.125 6.539 1 98.56 62 LEU B O 1
ATOM 1835 N N . ASP B 1 63 ? -15.336 18.094 8.148 1 98.5 63 ASP B N 1
ATOM 1836 C CA . ASP B 1 63 ? -14.719 19.172 8.914 1 98.5 63 ASP B CA 1
ATOM 1837 C C . ASP B 1 63 ? -13.938 18.625 10.109 1 98.5 63 ASP B C 1
ATOM 1839 O O . ASP B 1 63 ? -14.531 18.062 11.031 1 98.5 63 ASP B O 1
ATOM 1843 N N . PHE B 1 64 ? -12.641 18.781 10.125 1 98.25 64 PHE B N 1
ATOM 1844 C CA . PHE B 1 64 ? -11.797 18.359 11.234 1 98.25 64 PHE B CA 1
ATOM 1845 C C . PHE B 1 64 ? -10.445 19.062 11.18 1 98.25 64 PHE B C 1
ATOM 1847 O O . PHE B 1 64 ? -10.055 19.578 10.133 1 98.25 64 PHE B O 1
ATOM 1854 N N . VAL B 1 65 ? -9.742 19.109 12.258 1 98.19 65 VAL B N 1
ATOM 1855 C CA . VAL B 1 65 ? -8.445 19.781 12.359 1 98.19 65 VAL B CA 1
ATOM 1856 C C . VAL B 1 65 ? -7.336 18.812 11.961 1 98.19 65 VAL B C 1
ATOM 1858 O O . VAL B 1 65 ? -7.297 17.672 12.438 1 98.19 65 VAL B O 1
ATOM 1861 N N . GLY B 1 66 ? -6.445 19.156 11.086 1 97 66 GLY B N 1
ATOM 1862 C CA . GLY B 1 66 ? -5.234 18.469 10.656 1 97 66 GLY B CA 1
ATOM 1863 C C . GLY B 1 66 ? -4.27 19.375 9.914 1 97 66 GLY B C 1
ATOM 1864 O O . GLY B 1 66 ? -4.617 20.5 9.547 1 97 66 GLY B O 1
ATOM 1865 N N . ALA B 1 67 ? -3.076 18.891 9.773 1 94.94 67 ALA B N 1
ATOM 1866 C CA . ALA B 1 67 ? -2.092 19.688 9.047 1 94.94 67 ALA B CA 1
ATOM 1867 C C . ALA B 1 67 ? -2.551 19.953 7.613 1 94.94 67 ALA B C 1
ATOM 1869 O O . ALA B 1 67 ? -3.031 19.047 6.934 1 94.94 67 ALA B O 1
ATOM 1870 N N . GLU B 1 68 ? -2.371 21.172 7.176 1 92.62 68 GLU B N 1
ATOM 1871 C CA . GLU B 1 68 ? -2.783 21.562 5.832 1 92.62 68 GLU B CA 1
ATOM 1872 C C . GLU B 1 68 ? -1.777 21.094 4.785 1 92.62 68 GLU B C 1
ATOM 1874 O O . GLU B 1 68 ? -0.599 20.906 5.094 1 92.62 68 GLU B O 1
ATOM 1879 N N . HIS B 1 69 ? -2.275 20.984 3.58 1 89.12 69 HIS B N 1
ATOM 1880 C CA . HIS B 1 69 ? -1.489 20.438 2.48 1 89.12 69 HIS B CA 1
ATOM 1881 C C . HIS B 1 69 ? -0.237 21.266 2.229 1 89.12 69 HIS B C 1
ATOM 1883 O O . HIS B 1 69 ? 0.82 20.719 1.903 1 89.12 69 HIS B O 1
ATOM 1889 N N . GLU B 1 70 ? -0.269 22.531 2.453 1 88.69 70 GLU B N 1
ATOM 1890 C CA . GLU B 1 70 ? 0.834 23.422 2.127 1 88.69 70 GLU B CA 1
ATOM 1891 C C . GLU B 1 70 ? 1.719 23.688 3.344 1 88.69 70 GLU B C 1
ATOM 1893 O O . GLU B 1 70 ? 2.697 24.422 3.264 1 88.69 70 GLU B O 1
ATOM 1898 N N . ALA B 1 71 ? 1.383 23 4.41 1 91.75 71 ALA B N 1
ATOM 1899 C CA . ALA B 1 71 ? 2.168 23.219 5.625 1 91.75 71 ALA B CA 1
ATOM 1900 C C . ALA B 1 71 ? 3.615 22.781 5.426 1 91.75 71 ALA B C 1
ATOM 1902 O O . ALA B 1 71 ? 3.877 21.766 4.77 1 91.75 71 ALA B O 1
ATOM 1903 N N . LEU B 1 72 ? 4.52 23.484 6.059 1 94.12 72 LEU B N 1
ATOM 1904 C CA . LEU B 1 72 ? 5.945 23.188 5.949 1 94.12 72 LEU B CA 1
ATOM 1905 C C . LEU B 1 72 ? 6.293 21.891 6.656 1 94.12 72 LEU B C 1
ATOM 1907 O O . LEU B 1 72 ? 5.73 21.578 7.707 1 94.12 72 LEU B O 1
ATOM 1911 N N . VAL B 1 73 ? 7.223 21.203 6.105 1 95.44 73 VAL B N 1
ATOM 1912 C CA . VAL B 1 73 ? 7.695 19.953 6.699 1 95.44 73 VAL B CA 1
ATOM 1913 C C . VAL B 1 73 ? 8.406 20.25 8.023 1 95.44 73 VAL B C 1
ATOM 1915 O O . VAL B 1 73 ? 9.367 21.016 8.055 1 95.44 73 VAL B O 1
ATOM 1918 N N . PRO B 1 74 ? 7.949 19.641 9.086 1 96.75 74 PRO B N 1
ATOM 1919 C CA . PRO B 1 74 ? 8.656 19.844 10.352 1 96.75 74 PRO B CA 1
ATOM 1920 C C . PRO B 1 74 ? 10.078 19.281 10.328 1 96.75 74 PRO B C 1
ATOM 1922 O O . PRO B 1 74 ? 10.344 18.281 9.656 1 96.75 74 PRO B O 1
ATOM 1925 N N . SER B 1 75 ? 10.969 19.875 11.125 1 95.81 75 SER B N 1
ATOM 1926 C CA . SER B 1 75 ? 12.328 19.359 11.281 1 95.81 75 SER B CA 1
ATOM 1927 C C . SER B 1 75 ? 12.414 18.359 12.43 1 95.81 75 SER B C 1
ATOM 1929 O O . SER B 1 75 ? 13.461 17.766 12.656 1 95.81 75 SER B O 1
ATOM 1931 N N . ASN B 1 76 ? 11.367 18.188 13.078 1 97.62 76 ASN B N 1
ATOM 1932 C CA . ASN B 1 76 ? 11.258 17.312 14.234 1 97.62 76 ASN B CA 1
ATOM 1933 C C . ASN B 1 76 ? 10.406 16.078 13.922 1 97.62 76 ASN B C 1
ATOM 1935 O O . ASN B 1 76 ? 9.219 16.203 13.633 1 97.62 76 ASN B O 1
ATOM 1939 N N . ALA B 1 77 ? 11.055 14.922 14.055 1 98.62 77 ALA B N 1
ATOM 1940 C CA . ALA B 1 77 ? 10.375 13.664 13.742 1 98.62 77 ALA B CA 1
ATOM 1941 C C . ALA B 1 77 ? 9.172 13.461 14.656 1 98.62 77 ALA B C 1
ATOM 1943 O O . ALA B 1 77 ? 8.117 12.984 14.211 1 98.62 77 ALA B O 1
ATOM 1944 N N . LYS B 1 78 ? 9.305 13.766 15.914 1 98.62 78 LYS B N 1
ATOM 1945 C CA . LYS B 1 78 ? 8.211 13.609 16.859 1 98.62 78 LYS B CA 1
ATOM 1946 C C . LYS B 1 78 ? 7.008 14.461 16.469 1 98.62 78 LYS B C 1
ATOM 1948 O O . LYS B 1 78 ? 5.859 14.047 16.641 1 98.62 78 LYS B O 1
ATOM 1953 N N . GLU B 1 79 ? 7.262 15.625 16 1 98.62 79 GLU B N 1
ATOM 1954 C CA . GLU B 1 79 ? 6.184 16.5 15.547 1 98.62 79 GLU B CA 1
ATOM 1955 C C . GLU B 1 79 ? 5.414 15.867 14.391 1 98.62 79 GLU B C 1
ATOM 1957 O O . GLU B 1 79 ? 4.191 15.984 14.312 1 98.62 79 GLU B O 1
ATOM 1962 N N . ILE B 1 80 ? 6.102 15.234 13.445 1 98.69 80 ILE B N 1
ATOM 1963 C CA . ILE B 1 80 ? 5.469 14.555 12.32 1 98.69 80 ILE B CA 1
ATOM 1964 C C . ILE B 1 80 ? 4.57 13.438 12.836 1 98.69 80 ILE B C 1
ATOM 1966 O O . ILE B 1 80 ? 3.396 13.352 12.469 1 98.69 80 ILE B O 1
ATOM 1970 N N . ALA B 1 81 ? 5.109 12.609 13.75 1 98.88 81 ALA B N 1
ATOM 1971 C CA . ALA B 1 81 ? 4.355 11.492 14.305 1 98.88 81 ALA B CA 1
ATOM 1972 C C . ALA B 1 81 ? 3.139 11.984 15.086 1 98.88 81 ALA B C 1
ATOM 1974 O O . ALA B 1 81 ? 2.041 11.438 14.938 1 98.88 81 ALA B O 1
ATOM 1975 N N . ASP B 1 82 ? 3.301 12.992 15.875 1 98.81 82 ASP B N 1
ATOM 1976 C CA . ASP B 1 82 ? 2.209 13.539 16.672 1 98.81 82 ASP B CA 1
ATOM 1977 C C . ASP B 1 82 ? 1.125 14.141 15.789 1 98.81 82 ASP B C 1
ATOM 1979 O O . ASP B 1 82 ? -0.066 14.023 16.078 1 98.81 82 ASP B O 1
ATOM 1983 N N . SER B 1 83 ? 1.555 14.828 14.773 1 98.75 83 SER B N 1
ATOM 1984 C CA . SER B 1 83 ? 0.604 15.438 13.852 1 98.75 83 SER B CA 1
ATOM 1985 C C . SER B 1 83 ? -0.238 14.383 13.141 1 98.75 83 SER B C 1
ATOM 1987 O O . SER B 1 83 ? -1.436 14.586 12.93 1 98.75 83 SER B O 1
ATOM 1989 N N . TYR B 1 84 ? 0.39 13.32 12.773 1 98.88 84 TYR B N 1
ATOM 1990 C CA . TYR B 1 84 ? -0.347 12.234 12.148 1 98.88 84 TYR B CA 1
ATOM 1991 C C . TYR B 1 84 ? -1.402 11.672 13.094 1 98.88 84 TYR B C 1
ATOM 1993 O O . TYR B 1 84 ? -2.559 11.492 12.703 1 98.88 84 TYR B O 1
ATOM 2001 N N . LEU B 1 85 ? -0.918 11.352 14.305 1 98.75 85 LEU B N 1
ATOM 2002 C CA . LEU B 1 85 ? -1.815 10.797 15.312 1 98.75 85 LEU B CA 1
ATOM 2003 C C . LEU B 1 85 ? -3.012 11.719 15.539 1 98.75 85 LEU B C 1
ATOM 2005 O O . LEU B 1 85 ? -4.16 11.266 15.523 1 98.75 85 LEU B O 1
ATOM 2009 N N . MET B 1 86 ? -2.729 12.938 15.711 1 98.62 86 MET B N 1
ATOM 2010 C CA . MET B 1 86 ? -3.779 13.914 15.961 1 98.62 86 MET B CA 1
ATOM 2011 C C . MET B 1 86 ? -4.746 13.992 14.781 1 98.62 86 MET B C 1
ATOM 2013 O O . MET B 1 86 ? -5.961 13.961 14.969 1 98.62 86 MET B O 1
ATOM 2017 N N . ALA B 1 87 ? -4.223 14.109 13.57 1 98.62 87 ALA B N 1
ATOM 2018 C CA . ALA B 1 87 ? -5.059 14.219 12.375 1 98.62 87 ALA B CA 1
ATOM 2019 C C . ALA B 1 87 ? -5.938 12.984 12.203 1 98.62 87 ALA B C 1
ATOM 2021 O O . ALA B 1 87 ? -7.125 13.102 11.891 1 98.62 87 ALA B O 1
ATOM 2022 N N . SER B 1 88 ? -5.344 11.836 12.383 1 98.75 88 SER B N 1
ATOM 2023 C CA . SER B 1 88 ? -6.09 10.586 12.242 1 98.75 88 SER B CA 1
ATOM 2024 C C . SER B 1 88 ? -7.211 10.492 13.266 1 98.75 88 SER B C 1
ATOM 2026 O O . SER B 1 88 ? -8.336 10.117 12.93 1 98.75 88 SER B O 1
ATOM 2028 N N . GLU B 1 89 ? -6.938 10.812 14.516 1 98.69 89 GLU B N 1
ATOM 2029 C CA . GLU B 1 89 ? -7.945 10.773 15.57 1 98.69 89 GLU B CA 1
ATOM 2030 C C . GLU B 1 89 ? -9.062 11.781 15.305 1 98.69 89 GLU B C 1
ATOM 2032 O O . GLU B 1 89 ? -10.234 11.477 15.492 1 98.69 89 GLU B O 1
ATOM 2037 N N . ASN B 1 90 ? -8.664 12.961 14.914 1 98.81 90 ASN B N 1
ATOM 2038 C CA . ASN B 1 90 ? -9.656 13.984 14.594 1 98.81 90 ASN B CA 1
ATOM 2039 C C . ASN B 1 90 ? -10.539 13.562 13.422 1 98.81 90 ASN B C 1
ATOM 2041 O O . ASN B 1 90 ? -11.742 13.812 13.43 1 98.81 90 ASN B O 1
ATOM 2045 N N . MET B 1 91 ? -9.938 13.023 12.422 1 98.69 91 MET B N 1
ATOM 2046 C CA . MET B 1 91 ? -10.656 12.523 11.25 1 98.69 91 MET B CA 1
ATOM 2047 C C . MET B 1 91 ? -11.703 11.492 11.648 1 98.69 91 MET B C 1
ATOM 2049 O O . MET B 1 91 ? -12.867 11.594 11.242 1 98.69 91 MET B O 1
ATOM 2053 N N . ILE B 1 92 ? -11.281 10.531 12.469 1 98.69 92 ILE B N 1
ATOM 2054 C CA . ILE B 1 92 ? -12.172 9.469 12.93 1 98.69 92 ILE B CA 1
ATOM 2055 C C . ILE B 1 92 ? -13.336 10.07 13.719 1 98.69 92 ILE B C 1
ATOM 2057 O O . ILE B 1 92 ? -14.492 9.734 13.469 1 98.69 92 ILE B O 1
ATOM 2061 N N . ALA B 1 93 ? -13.023 10.93 14.625 1 98.69 93 ALA B N 1
ATOM 2062 C CA . ALA B 1 93 ? -14.055 11.57 15.438 1 98.69 93 ALA B CA 1
ATOM 2063 C C . ALA B 1 93 ? -15.039 12.352 14.57 1 98.69 93 ALA B C 1
ATOM 2065 O O . ALA B 1 93 ? -16.25 12.305 14.805 1 98.69 93 ALA B O 1
ATOM 2066 N N . ALA B 1 94 ? -14.516 13.055 13.617 1 98.75 94 ALA B N 1
ATOM 2067 C CA . ALA B 1 94 ? -15.352 13.852 12.719 1 98.75 94 ALA B CA 1
ATOM 2068 C C . ALA B 1 94 ? -16.281 12.961 11.898 1 98.75 94 ALA B C 1
ATOM 2070 O O . ALA B 1 94 ? -17.453 13.289 11.695 1 98.75 94 ALA B O 1
ATOM 2071 N N . MET B 1 95 ? -15.766 11.867 11.391 1 98.69 95 MET B N 1
ATOM 2072 C CA . MET B 1 95 ? -16.578 10.938 10.609 1 98.69 95 MET B CA 1
ATOM 2073 C C . MET B 1 95 ? -17.734 10.406 11.438 1 98.69 95 MET B C 1
ATOM 2075 O O . MET B 1 95 ? -18.875 10.375 10.969 1 98.69 95 MET B O 1
ATOM 2079 N N . LYS B 1 96 ? -17.438 9.992 12.656 1 98.5 96 LYS B N 1
ATOM 2080 C CA . LYS B 1 96 ? -18.453 9.438 13.539 1 98.5 96 LYS B CA 1
ATOM 2081 C C . LYS B 1 96 ? -19.531 10.469 13.844 1 98.5 96 LYS B C 1
ATOM 2083 O O . LYS B 1 96 ? -20.703 10.117 14.016 1 98.5 96 LYS B O 1
ATOM 2088 N N . LYS B 1 97 ? -19.125 11.672 13.883 1 98.56 97 LYS B N 1
ATOM 2089 C CA . LYS B 1 97 ? -20.031 12.75 14.266 1 98.56 97 LYS B CA 1
ATOM 2090 C C . LYS B 1 97 ? -20.828 13.242 13.062 1 98.56 97 LYS B C 1
ATOM 2092 O O . LYS B 1 97 ? -22.016 13.578 13.18 1 98.56 97 LYS B O 1
ATOM 2097 N N . GLN B 1 98 ? -20.219 13.273 11.906 1 98.75 98 GLN B N 1
ATOM 2098 C CA . GLN B 1 98 ? -20.781 14.047 10.797 1 98.75 98 GLN B CA 1
ATOM 2099 C C . GLN B 1 98 ? -21.375 13.125 9.734 1 98.75 98 GLN B C 1
ATOM 2101 O O . GLN B 1 98 ? -22.125 13.57 8.867 1 98.75 98 GLN B O 1
ATOM 2106 N N . TRP B 1 99 ? -20.984 11.859 9.727 1 98.56 99 TRP B N 1
ATOM 2107 C CA . TRP B 1 99 ? -21.422 10.961 8.664 1 98.56 99 TRP B CA 1
ATOM 2108 C C . TRP B 1 99 ? -22.312 9.859 9.219 1 98.56 99 TRP B C 1
ATOM 2110 O O . TRP B 1 99 ? -22.297 9.586 10.422 1 98.56 99 TRP B O 1
ATOM 2120 N N . THR B 1 100 ? -23.141 9.297 8.367 1 98.56 100 THR B N 1
ATOM 2121 C CA . THR B 1 100 ? -23.828 8.023 8.523 1 98.56 100 THR B CA 1
ATOM 2122 C C . THR B 1 100 ? -23.375 7.02 7.465 1 98.56 100 THR B C 1
ATOM 2124 O O . THR B 1 100 ? -22.641 7.379 6.539 1 98.56 100 THR B O 1
ATOM 2127 N N . ASP B 1 101 ? -23.766 5.809 7.652 1 98.44 101 ASP B N 1
ATOM 2128 C CA . ASP B 1 101 ? -23.406 4.824 6.633 1 98.44 101 ASP B CA 1
ATOM 2129 C C . ASP B 1 101 ? -23.906 5.258 5.254 1 98.44 101 ASP B C 1
ATOM 2131 O O . ASP B 1 101 ? -23.25 5.008 4.242 1 98.44 101 ASP B O 1
ATOM 2135 N N . GLN B 1 102 ? -25.016 5.922 5.18 1 98.38 102 GLN B N 1
ATOM 2136 C CA . GLN B 1 102 ? -25.594 6.387 3.92 1 98.38 102 GLN B CA 1
ATOM 2137 C C . GLN B 1 102 ? -24.703 7.449 3.277 1 98.38 102 GLN B C 1
ATOM 2139 O O . GLN B 1 102 ? -24.656 7.57 2.051 1 98.38 102 GLN B O 1
ATOM 2144 N N . SER B 1 103 ? -23.969 8.195 4.121 1 98.44 103 SER B N 1
ATOM 2145 C CA . SER B 1 103 ? -23.047 9.219 3.629 1 98.44 103 SER B CA 1
ATOM 2146 C C . SER B 1 103 ? -22.016 8.625 2.684 1 98.44 103 SER B C 1
ATOM 2148 O O . SER B 1 103 ? -21.516 9.305 1.784 1 98.44 103 SER B O 1
ATOM 2150 N N . LEU B 1 104 ? -21.734 7.367 2.83 1 98.25 104 LEU B N 1
ATOM 2151 C CA . LEU B 1 104 ? -20.688 6.695 2.057 1 98.25 104 LEU B CA 1
ATOM 2152 C C . LEU B 1 104 ? -21.062 6.656 0.575 1 98.25 104 LEU B C 1
ATOM 2154 O O . LEU B 1 104 ? -20.188 6.504 -0.28 1 98.25 104 LEU B O 1
ATOM 2158 N N . ASN B 1 105 ? -22.312 6.887 0.28 1 97.94 105 ASN B N 1
ATOM 2159 C CA . ASN B 1 105 ? -22.781 6.836 -1.101 1 97.94 105 ASN B CA 1
ATOM 2160 C C . ASN B 1 105 ? -22.844 8.227 -1.724 1 97.94 105 ASN B C 1
ATOM 2162 O O . ASN B 1 105 ? -23.078 8.367 -2.924 1 97.94 105 ASN B O 1
ATOM 2166 N N . GLU B 1 106 ? -22.641 9.234 -0.89 1 98.44 106 GLU B N 1
ATOM 2167 C CA . GLU B 1 106 ? -22.641 10.602 -1.402 1 98.44 106 GLU B CA 1
ATOM 2168 C C . GLU B 1 106 ? -21.438 10.852 -2.311 1 98.44 106 GLU B C 1
ATOM 2170 O O . GLU B 1 106 ? -20.328 10.398 -2.021 1 98.44 106 GLU B O 1
ATOM 2175 N N . MET B 1 107 ? -21.703 11.602 -3.412 1 98.44 107 MET B N 1
ATOM 2176 C CA . MET B 1 107 ? -20.688 11.875 -4.426 1 98.44 107 MET B CA 1
ATOM 2177 C C . MET B 1 107 ? -20.047 13.242 -4.195 1 98.44 107 MET B C 1
ATOM 2179 O O . MET B 1 107 ? -20.734 14.219 -3.926 1 98.44 107 MET B O 1
ATOM 2183 N N . ASP B 1 108 ? -18.766 13.32 -4.277 1 98.62 108 ASP B N 1
ATOM 2184 C CA . ASP B 1 108 ? -18.031 14.562 -4.129 1 98.62 10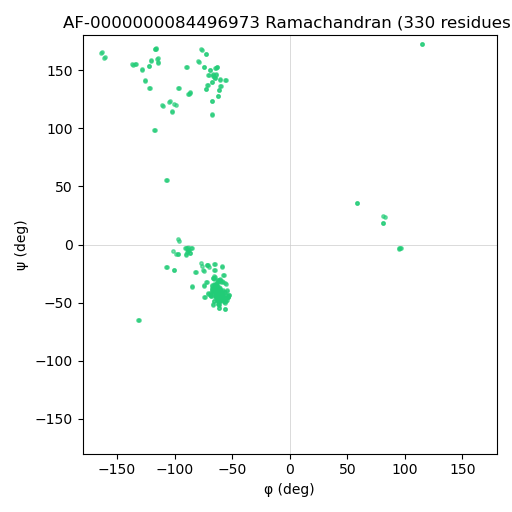8 ASP B CA 1
ATOM 2185 C C . ASP B 1 108 ? -17.078 14.781 -5.305 1 98.62 108 ASP B C 1
ATOM 2187 O O . ASP B 1 108 ? -16.688 13.828 -5.98 1 98.62 108 ASP B O 1
ATOM 2191 N N . ASP B 1 109 ? -16.812 16.031 -5.617 1 98.19 109 ASP B N 1
ATOM 2192 C CA . ASP B 1 109 ? -15.758 16.344 -6.574 1 98.19 109 ASP B CA 1
ATOM 2193 C C . ASP B 1 109 ? -14.383 16 -6.008 1 98.19 109 ASP B C 1
ATOM 2195 O O . ASP B 1 109 ? -13.953 16.578 -5.008 1 98.19 109 ASP B O 1
ATOM 2199 N N . MET B 1 110 ? -13.781 15.023 -6.59 1 97.81 110 MET B N 1
ATOM 2200 C CA . MET B 1 110 ? -12.422 14.625 -6.234 1 97.81 110 MET B CA 1
ATOM 2201 C C . MET B 1 110 ? -11.477 14.789 -7.418 1 97.81 110 MET B C 1
ATOM 2203 O O . MET B 1 110 ? -11.375 13.906 -8.266 1 97.81 110 MET B O 1
ATOM 2207 N N . TYR B 1 111 ? -10.711 15.914 -7.465 1 95.25 111 TYR B N 1
ATOM 2208 C CA . TYR B 1 111 ? -9.695 16.203 -8.469 1 95.25 111 TYR B CA 1
ATOM 2209 C C . TYR B 1 111 ? -10.305 16.203 -9.867 1 95.25 111 TYR B C 1
ATOM 2211 O O . TYR B 1 111 ? -9.727 15.625 -10.805 1 95.25 111 TYR B O 1
ATOM 2219 N N . GLY B 1 112 ? -11.484 16.641 -10 1 96.06 112 GLY B N 1
ATOM 2220 C CA . GLY B 1 112 ? -12.133 16.781 -11.289 1 96.06 112 GLY B CA 1
ATOM 2221 C C . GLY B 1 112 ? -13.023 15.594 -11.633 1 96.06 112 GLY B C 1
ATOM 2222 O O . GLY B 1 112 ? -13.695 15.594 -12.672 1 96.06 112 GLY B O 1
ATOM 2223 N N . GLU B 1 113 ? -13.039 14.602 -10.781 1 97.06 113 GLU B N 1
ATOM 2224 C CA . GLU B 1 113 ? -13.914 13.445 -10.914 1 97.06 113 GLU B CA 1
ATOM 2225 C C . GLU B 1 113 ? -14.93 13.391 -9.781 1 97.06 113 GLU B C 1
ATOM 2227 O O . GLU B 1 113 ? -14.773 14.07 -8.766 1 97.06 113 GLU B O 1
ATOM 2232 N N . LYS B 1 114 ? -15.969 12.625 -10.062 1 98.31 114 LYS B N 1
ATOM 2233 C CA . LYS B 1 114 ? -16.953 12.391 -9.016 1 98.31 114 LYS B CA 1
ATOM 2234 C C . LYS B 1 114 ? -16.75 11.031 -8.359 1 98.31 114 LYS B C 1
ATOM 2236 O O . LYS B 1 114 ? -16.844 9.992 -9.023 1 98.31 114 LYS B O 1
ATOM 2241 N N . TRP B 1 115 ? -16.516 11.047 -7.004 1 98 115 TRP B N 1
ATOM 2242 C CA . TRP B 1 115 ? -16.312 9.82 -6.246 1 98 115 TRP B CA 1
ATOM 2243 C C . TRP B 1 115 ? -17.328 9.695 -5.121 1 98 115 TRP B C 1
ATOM 2245 O O . TRP B 1 115 ? -17.609 10.672 -4.414 1 98 115 TRP B O 1
ATOM 2255 N N . PRO B 1 116 ? -17.906 8.484 -5 1 98.25 116 PRO B N 1
ATOM 2256 C CA . PRO B 1 116 ? -18.562 8.305 -3.697 1 98.25 116 PRO B CA 1
ATOM 2257 C C . PRO B 1 116 ? -17.578 8.359 -2.533 1 98.25 116 PRO B C 1
ATOM 2259 O O . PRO B 1 116 ? -16.406 8.023 -2.701 1 98.25 116 PRO B O 1
ATOM 2262 N N . LYS B 1 117 ? -18.016 8.75 -1.337 1 98.56 117 LYS B N 1
ATOM 2263 C CA . LYS B 1 117 ? -17.125 8.867 -0.176 1 98.56 117 LYS B CA 1
ATOM 2264 C C . LYS B 1 117 ? -16.453 7.539 0.138 1 98.56 117 LYS B C 1
ATOM 2266 O O . LYS B 1 117 ? -15.312 7.516 0.603 1 98.56 117 LYS B O 1
ATOM 2271 N N . SER B 1 118 ? -17.141 6.434 -0.146 1 97.94 118 SER B N 1
ATOM 2272 C CA . SER B 1 118 ? -16.547 5.121 0.083 1 97.94 118 SER B CA 1
ATOM 2273 C C . SER B 1 118 ? -15.297 4.926 -0.771 1 97.94 118 SER B C 1
ATOM 2275 O O . SER B 1 118 ? -14.312 4.336 -0.318 1 97.94 118 SER B O 1
ATOM 2277 N N . LEU B 1 119 ? -15.312 5.395 -1.962 1 97.19 119 LEU B N 1
ATOM 2278 C CA . LEU B 1 119 ? -14.141 5.309 -2.818 1 97.19 119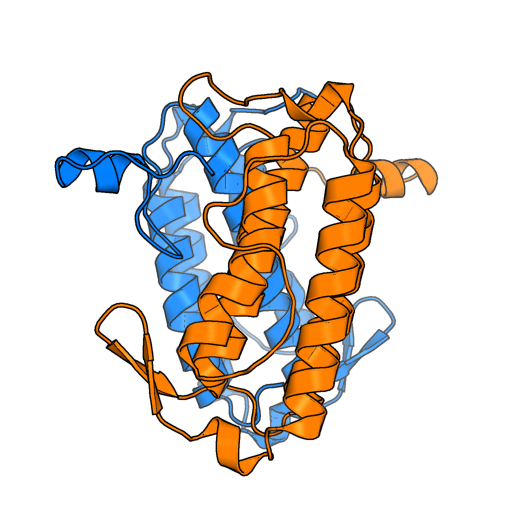 LEU B CA 1
ATOM 2279 C C . LEU B 1 119 ? -13.023 6.215 -2.307 1 97.19 119 LEU B C 1
ATOM 2281 O O . LEU B 1 119 ? -11.859 5.82 -2.289 1 97.19 119 LEU B O 1
ATOM 2285 N N . THR B 1 120 ? -13.391 7.434 -1.912 1 98.38 120 THR B N 1
ATOM 2286 C CA . THR B 1 120 ? -12.406 8.352 -1.349 1 98.38 120 THR B CA 1
ATOM 2287 C C . THR B 1 120 ? -11.68 7.703 -0.172 1 98.38 120 THR B C 1
ATOM 2289 O O . THR B 1 120 ? -10.453 7.781 -0.075 1 98.38 120 THR B O 1
ATOM 2292 N N . LEU B 1 121 ? -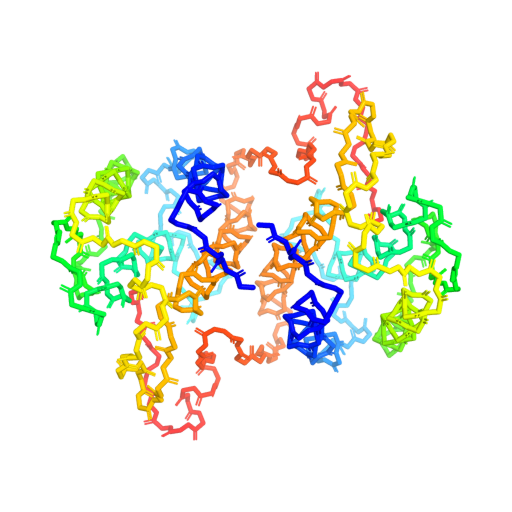12.445 7.039 0.672 1 98.56 121 LEU B N 1
ATOM 2293 C CA . LEU B 1 121 ? -11.875 6.379 1.842 1 98.56 121 LEU B CA 1
ATOM 2294 C C . LEU B 1 121 ? -10.961 5.23 1.428 1 98.56 121 LEU B C 1
ATOM 2296 O O . LEU B 1 121 ? -9.891 5.039 2.016 1 98.56 121 LEU B O 1
ATOM 2300 N N . SER B 1 122 ? -11.352 4.516 0.444 1 97.69 122 SER B N 1
ATOM 2301 C CA . SER B 1 122 ? -10.539 3.422 -0.07 1 97.69 122 SER B CA 1
ATOM 2302 C C . SER B 1 122 ? -9.227 3.936 -0.651 1 97.69 122 SER B C 1
ATOM 2304 O O . SER B 1 122 ? -8.164 3.375 -0.384 1 97.69 122 SER B O 1
ATOM 2306 N N . VAL B 1 123 ? -9.281 5.004 -1.41 1 97.69 123 VAL B N 1
ATOM 2307 C CA . VAL B 1 123 ? -8.094 5.586 -2.033 1 97.69 123 VAL B CA 1
ATOM 2308 C C . VAL B 1 123 ? -7.176 6.16 -0.958 1 97.69 123 VAL B C 1
ATOM 2310 O O . VAL B 1 123 ? -5.949 6.031 -1.044 1 97.69 123 VAL B O 1
ATOM 2313 N N . LEU B 1 124 ? -7.762 6.777 0.053 1 98.5 124 LEU B N 1
ATOM 2314 C CA . LEU B 1 124 ? -6.961 7.305 1.155 1 98.5 124 LEU B CA 1
ATOM 2315 C C . LEU B 1 124 ? -6.133 6.199 1.8 1 98.5 124 LEU B C 1
ATOM 2317 O O . LEU B 1 124 ? -4.934 6.379 2.041 1 98.5 124 LEU B O 1
ATOM 2321 N N . ASN B 1 125 ? -6.766 5.102 2.096 1 98.31 125 ASN B N 1
ATOM 2322 C CA . ASN B 1 125 ? -6.082 3.986 2.736 1 98.31 125 ASN B CA 1
ATOM 2323 C C . ASN B 1 125 ? -5.004 3.395 1.83 1 98.31 125 ASN B C 1
ATOM 2325 O O . ASN B 1 125 ? -3.881 3.146 2.273 1 98.31 125 ASN B O 1
ATOM 2329 N N . SER B 1 126 ? -5.293 3.174 0.577 1 98.25 126 SER B N 1
ATOM 2330 C CA . SER B 1 126 ? -4.332 2.629 -0.376 1 98.25 126 SER B CA 1
ATOM 2331 C C . SER B 1 126 ? -3.154 3.578 -0.576 1 98.25 126 SER B C 1
ATOM 2333 O O . SER B 1 126 ? -2.006 3.137 -0.679 1 98.25 126 SER B O 1
ATOM 2335 N N . HIS B 1 127 ? -3.479 4.879 -0.662 1 98.5 127 HIS B N 1
ATOM 2336 C CA . HIS B 1 127 ? -2.469 5.93 -0.751 1 98.5 127 HIS B CA 1
ATOM 2337 C C . HIS B 1 127 ? -1.501 5.863 0.426 1 98.5 127 HIS B C 1
ATOM 2339 O O . HIS B 1 127 ? -0.284 5.945 0.241 1 98.5 127 HIS B O 1
ATOM 2345 N N . GLN B 1 128 ? -2.051 5.711 1.58 1 98.75 128 GLN B N 1
ATOM 2346 C CA . GLN B 1 128 ? -1.241 5.605 2.789 1 98.75 128 GLN B CA 1
ATOM 2347 C C . GLN B 1 128 ? -0.351 4.367 2.748 1 98.75 128 GLN B C 1
ATOM 2349 O O . GLN B 1 128 ? 0.84 4.441 3.059 1 98.75 128 GLN B O 1
ATOM 2354 N N . ILE B 1 129 ? -0.892 3.266 2.389 1 98.75 129 ILE B N 1
ATOM 2355 C CA . ILE B 1 129 ? -0.144 2.014 2.328 1 98.75 129 ILE B CA 1
ATOM 2356 C C . ILE B 1 129 ? 0.999 2.143 1.325 1 98.75 129 ILE B C 1
ATOM 2358 O O . ILE B 1 129 ? 2.123 1.718 1.598 1 98.75 129 ILE B O 1
ATOM 2362 N N . HIS B 1 130 ? 0.744 2.773 0.193 1 98.69 130 HIS B N 1
ATOM 2363 C CA . HIS B 1 130 ? 1.725 2.986 -0.866 1 98.69 130 HIS B CA 1
ATOM 2364 C C . HIS B 1 130 ? 2.898 3.822 -0.369 1 98.69 130 HIS B C 1
ATOM 2366 O O . HIS B 1 130 ? 4.051 3.391 -0.45 1 98.69 130 HIS B O 1
ATOM 2372 N N . HIS B 1 131 ? 2.609 4.961 0.161 1 98.5 131 HIS B N 1
ATOM 2373 C CA . HIS B 1 131 ? 3.668 5.879 0.572 1 98.5 131 HIS B CA 1
ATOM 2374 C C . HIS B 1 131 ? 4.383 5.367 1.82 1 98.5 131 HIS B C 1
ATOM 2376 O O . HIS B 1 131 ? 5.586 5.582 1.984 1 98.5 131 HIS B O 1
ATOM 2382 N N . ARG B 1 132 ? 3.656 4.68 2.684 1 98.81 132 ARG B N 1
ATOM 2383 C CA . ARG B 1 132 ? 4.312 4.035 3.816 1 98.81 132 ARG B CA 1
ATOM 2384 C C . ARG B 1 132 ? 5.309 2.982 3.346 1 98.81 132 ARG B C 1
ATOM 2386 O O . ARG B 1 132 ? 6.395 2.852 3.914 1 98.81 132 ARG B O 1
ATOM 2393 N N . GLY B 1 133 ? 4.914 2.195 2.385 1 98.38 133 GLY B N 1
ATOM 2394 C CA . GLY B 1 133 ? 5.867 1.269 1.789 1 98.38 133 GLY B CA 1
ATOM 2395 C C . GLY B 1 133 ? 7.137 1.944 1.312 1 98.38 133 GLY B C 1
ATOM 2396 O O . GLY B 1 133 ? 8.234 1.432 1.529 1 98.38 133 GLY B O 1
ATOM 2397 N N . GLN B 1 134 ? 6.988 3.086 0.674 1 98.12 134 GLN B N 1
ATOM 2398 C CA . GLN B 1 134 ? 8.141 3.854 0.218 1 98.12 134 GLN B CA 1
ATOM 2399 C C . GLN B 1 134 ? 9.008 4.293 1.395 1 98.12 134 GLN B C 1
ATOM 2401 O O . GLN B 1 134 ? 10.242 4.227 1.325 1 98.12 134 GLN B O 1
ATOM 2406 N N . LEU B 1 135 ? 8.344 4.684 2.471 1 98.38 135 LEU B N 1
ATOM 2407 C CA . LEU B 1 135 ? 9.055 5.121 3.666 1 98.38 135 LEU B CA 1
ATOM 2408 C C . LEU B 1 135 ? 9.984 4.023 4.184 1 98.38 135 LEU B C 1
ATOM 2410 O O . LEU B 1 135 ? 11.102 4.305 4.625 1 98.38 135 LEU B O 1
ATOM 2414 N N . THR B 1 136 ? 9.555 2.779 4.133 1 97.75 136 THR B N 1
ATOM 2415 C CA . THR B 1 136 ? 10.32 1.691 4.723 1 97.75 136 THR B CA 1
ATOM 2416 C C . THR B 1 136 ? 11.656 1.516 3.998 1 97.75 136 THR B C 1
ATOM 2418 O O . THR B 1 136 ? 12.672 1.21 4.621 1 97.75 136 THR B O 1
ATOM 2421 N N . VAL B 1 137 ? 11.68 1.732 2.689 1 97.25 137 VAL B N 1
ATOM 2422 C CA . VAL B 1 137 ? 12.922 1.631 1.937 1 97.25 137 VAL B CA 1
ATOM 2423 C C . VAL B 1 137 ? 13.859 2.773 2.326 1 97.25 137 VAL B C 1
ATOM 2425 O O . VAL B 1 137 ? 15.055 2.559 2.553 1 97.25 137 VAL B O 1
ATOM 2428 N N . LEU B 1 138 ? 13.328 3.979 2.422 1 97.81 138 LEU B N 1
ATOM 2429 C CA . LEU B 1 138 ? 14.125 5.137 2.809 1 97.81 138 LEU B CA 1
ATOM 2430 C C . LEU B 1 138 ? 14.648 4.98 4.23 1 97.81 138 LEU B C 1
ATOM 2432 O O . LEU B 1 138 ? 15.773 5.391 4.531 1 97.81 138 LEU B O 1
ATOM 2436 N N . MET B 1 139 ? 13.836 4.398 5.086 1 97.62 139 MET B N 1
ATOM 2437 C CA . MET B 1 139 ? 14.258 4.133 6.457 1 97.62 139 MET B CA 1
ATOM 2438 C C . MET B 1 139 ? 15.461 3.197 6.488 1 97.62 139 MET B C 1
ATOM 2440 O O . MET B 1 139 ? 16.406 3.422 7.242 1 97.62 139 MET B O 1
ATOM 2444 N N . ARG B 1 140 ? 15.438 2.209 5.703 1 96 140 ARG B N 1
ATOM 2445 C CA . ARG B 1 140 ? 16.562 1.28 5.637 1 96 140 ARG B CA 1
ATOM 2446 C C . ARG B 1 140 ? 17.828 1.983 5.16 1 96 140 ARG B C 1
ATOM 2448 O O . ARG B 1 140 ? 18.922 1.735 5.68 1 96 140 ARG B O 1
ATOM 2455 N N . LEU B 1 141 ? 17.656 2.861 4.172 1 96.44 141 LEU B N 1
ATOM 2456 C CA . LEU B 1 141 ? 18.781 3.645 3.68 1 96.44 141 LEU B CA 1
ATOM 2457 C C . LEU B 1 141 ? 19.344 4.543 4.777 1 96.44 141 LEU B C 1
ATOM 2459 O O . LEU B 1 141 ? 20.547 4.82 4.805 1 96.44 141 LEU B O 1
ATOM 2463 N N . ALA B 1 142 ? 18.5 4.953 5.652 1 96.88 142 ALA B N 1
ATOM 2464 C CA . ALA B 1 142 ? 18.891 5.836 6.75 1 96.88 142 ALA B CA 1
ATOM 2465 C C . ALA B 1 142 ? 19.438 5.035 7.93 1 96.88 142 ALA B C 1
ATOM 2467 O O . ALA B 1 142 ? 19.781 5.605 8.961 1 96.88 142 ALA B O 1
ATOM 2468 N N . GLY B 1 143 ? 19.422 3.721 7.832 1 95.62 143 GLY B N 1
ATOM 2469 C CA . GLY B 1 143 ? 19.938 2.865 8.883 1 95.62 143 GLY B CA 1
ATOM 2470 C C . GLY B 1 143 ? 18.953 2.666 10.031 1 95.62 143 GLY B C 1
ATOM 2471 O O . GLY B 1 143 ? 19.359 2.277 11.133 1 95.62 143 GLY B O 1
ATOM 2472 N N . LEU B 1 144 ? 17.688 2.939 9.773 1 96.94 144 LEU B N 1
ATOM 2473 C CA . LEU B 1 144 ? 16.672 2.809 10.805 1 96.94 144 LEU B CA 1
ATOM 2474 C C . LEU B 1 144 ? 16.078 1.403 10.805 1 96.94 144 LEU B C 1
ATOM 2476 O O . LEU B 1 144 ? 16.047 0.738 9.773 1 96.94 144 LEU B O 1
ATOM 2480 N N . ARG B 1 145 ? 15.602 1.016 11.992 1 94.94 145 ARG B N 1
ATOM 2481 C CA . ARG B 1 145 ? 14.82 -0.212 12.094 1 94.94 145 ARG B CA 1
ATOM 2482 C C . ARG B 1 145 ? 13.43 -0.028 11.492 1 94.94 145 ARG B C 1
ATOM 2484 O O . ARG B 1 145 ? 12.781 0.996 11.711 1 94.94 145 ARG B O 1
ATOM 2491 N N . VAL B 1 146 ? 13.07 -0.985 10.711 1 95.81 146 VAL B N 1
ATOM 2492 C CA . VAL B 1 146 ? 11.75 -0.958 10.094 1 95.81 146 VAL B CA 1
ATOM 2493 C C . VAL B 1 146 ? 10.828 -1.951 10.805 1 95.81 146 VAL B C 1
ATOM 2495 O O . VAL B 1 146 ? 11.156 -3.135 10.914 1 95.81 146 VAL B O 1
ATOM 2498 N N . PRO B 1 147 ? 9.719 -1.459 11.305 1 96.06 147 PRO B N 1
ATOM 2499 C CA . PRO B 1 147 ? 8.766 -2.387 11.914 1 96.06 147 PRO B CA 1
ATOM 2500 C C . PRO B 1 147 ? 8.086 -3.295 10.891 1 96.06 147 PRO B C 1
ATOM 2502 O O . PRO B 1 147 ? 7.895 -2.898 9.742 1 96.06 147 PRO B O 1
ATOM 2505 N N . GLY B 1 148 ? 7.727 -4.543 11.438 1 94.94 148 GLY B N 1
ATOM 2506 C CA . GLY B 1 148 ? 6.938 -5.43 10.594 1 94.94 148 GLY B CA 1
ATOM 2507 C C . GLY B 1 148 ? 5.543 -4.906 10.32 1 94.94 148 GLY B C 1
ATOM 2508 O O . GLY B 1 148 ? 4.914 -4.309 11.195 1 94.94 148 GLY B O 1
ATOM 2509 N N . MET B 1 149 ? 4.988 -5.164 9.148 1 95.38 149 MET B N 1
ATOM 2510 C CA . MET B 1 149 ? 3.68 -4.66 8.742 1 95.38 149 MET B CA 1
ATOM 2511 C C . MET B 1 149 ? 2.816 -5.781 8.172 1 95.38 149 MET B C 1
ATOM 2513 O O . MET B 1 149 ? 1.789 -6.133 8.758 1 95.38 149 MET B O 1
ATOM 2517 N N . TYR B 1 150 ? 3.18 -6.379 7.047 1 95 150 TYR B N 1
ATOM 2518 C CA . TYR B 1 150 ? 2.518 -7.535 6.453 1 95 150 TYR B CA 1
ATOM 2519 C C . TYR B 1 150 ? 3.359 -8.797 6.621 1 95 150 TYR B C 1
ATOM 2521 O O . TYR B 1 150 ? 3.592 -9.531 5.66 1 95 150 TYR B O 1
ATOM 2529 N N . GLY B 1 151 ? 3.678 -9.047 7.863 1 91.38 151 GLY B N 1
ATOM 2530 C CA . GLY B 1 151 ? 4.645 -10.047 8.273 1 91.38 151 GLY B CA 1
ATOM 2531 C C . GLY B 1 151 ? 5.875 -9.453 8.938 1 91.38 151 GLY B C 1
ATOM 2532 O O . GLY B 1 151 ? 6.023 -8.234 9 1 91.38 151 GLY B O 1
ATOM 2533 N N . PRO B 1 152 ? 6.641 -10.273 9.414 1 92.44 152 PRO B N 1
ATOM 2534 C CA . PRO B 1 152 ? 7.824 -9.789 10.133 1 92.44 152 PRO B CA 1
ATOM 2535 C C . PRO B 1 152 ? 8.812 -9.078 9.211 1 92.44 152 PRO B C 1
ATOM 2537 O O . PRO B 1 152 ? 8.961 -9.453 8.047 1 92.44 152 PRO B O 1
ATOM 2540 N N . SER B 1 153 ? 9.414 -8.07 9.805 1 92.06 153 SER B N 1
ATOM 2541 C CA . SER B 1 153 ? 10.539 -7.445 9.109 1 92.06 153 SER B CA 1
ATOM 2542 C C . SER B 1 153 ? 11.797 -8.305 9.219 1 92.06 153 SER B C 1
ATOM 2544 O O . SER B 1 153 ? 11.844 -9.25 10.008 1 92.06 153 SER B O 1
ATOM 2546 N N . ARG B 1 154 ? 12.758 -7.891 8.383 1 87.75 154 ARG B N 1
ATOM 2547 C CA . ARG B 1 154 ? 14.047 -8.562 8.469 1 87.75 154 ARG B CA 1
ATOM 2548 C C . ARG B 1 154 ? 14.578 -8.539 9.898 1 87.75 154 ARG B C 1
ATOM 2550 O O . ARG B 1 154 ? 15.07 -9.555 10.406 1 87.75 154 ARG B O 1
ATOM 2557 N N . GLU B 1 155 ? 14.492 -7.375 10.539 1 89.31 155 GLU B N 1
ATOM 2558 C CA . GLU B 1 155 ? 14.953 -7.195 11.914 1 89.31 155 GLU B CA 1
ATOM 2559 C C . GLU B 1 155 ? 14.195 -8.117 12.867 1 89.31 155 GLU B C 1
ATOM 2561 O O . GLU B 1 155 ? 14.789 -8.695 13.781 1 89.31 155 GLU B O 1
ATOM 2566 N N . GLU B 1 156 ? 12.961 -8.234 12.617 1 91.56 156 GLU B N 1
ATOM 2567 C CA . GLU B 1 156 ? 12.133 -9.039 13.508 1 91.56 156 GLU B CA 1
ATOM 2568 C C . GLU B 1 156 ? 12.391 -10.531 13.305 1 91.56 156 GLU B C 1
ATOM 2570 O O . GLU B 1 156 ? 12.328 -11.312 14.25 1 91.56 156 GLU B O 1
ATOM 2575 N N . TRP B 1 157 ? 12.656 -10.945 12.094 1 89.38 157 TRP B N 1
ATOM 2576 C CA . TRP B 1 157 ? 13.125 -12.305 11.852 1 89.38 157 TRP B CA 1
ATOM 2577 C C . TRP B 1 157 ? 14.414 -12.578 12.617 1 89.38 157 TRP B C 1
ATOM 2579 O O . TRP B 1 157 ? 14.547 -13.609 13.281 1 89.38 157 TRP B O 1
ATOM 2589 N N . ALA B 1 158 ? 15.328 -11.648 12.555 1 88.44 158 ALA B N 1
ATOM 2590 C CA . ALA B 1 158 ? 16.609 -11.781 13.25 1 88.44 158 ALA B CA 1
ATOM 2591 C C . ALA B 1 158 ? 16.406 -11.859 14.758 1 88.44 158 ALA B C 1
ATOM 2593 O O . ALA B 1 158 ? 17.047 -12.664 15.438 1 88.44 158 ALA B O 1
ATOM 2594 N N . ASP B 1 159 ? 15.523 -11.039 15.242 1 91.94 159 ASP B N 1
ATOM 2595 C CA . ASP B 1 159 ? 15.227 -11.039 16.672 1 91.94 159 ASP B CA 1
ATOM 2596 C C . ASP B 1 159 ? 14.703 -12.398 17.125 1 91.94 159 ASP B C 1
ATOM 2598 O O . ASP B 1 159 ? 14.914 -12.797 18.266 1 91.94 159 ASP B O 1
ATOM 2602 N N . ALA B 1 160 ? 14.039 -13.062 16.203 1 91.69 160 ALA B N 1
ATOM 2603 C CA . ALA B 1 160 ? 13.469 -14.375 16.516 1 91.69 160 ALA B CA 1
ATOM 2604 C C . ALA B 1 160 ? 14.477 -15.484 16.25 1 91.69 160 ALA B C 1
ATOM 2606 O O . ALA B 1 160 ? 14.156 -16.672 16.406 1 91.69 160 ALA B O 1
ATOM 2607 N N . GLY B 1 161 ? 15.602 -15.133 15.766 1 89.38 161 GLY B N 1
ATOM 2608 C CA . GLY B 1 161 ? 16.641 -16.109 15.492 1 89.38 161 GLY B CA 1
ATOM 2609 C C . GLY B 1 161 ? 16.438 -16.828 14.172 1 89.38 161 GLY B C 1
ATOM 2610 O O . GLY B 1 161 ? 16.906 -17.969 14 1 89.38 161 GLY B O 1
ATOM 2611 N N . MET B 1 162 ? 15.75 -16.203 13.289 1 89.31 162 MET B N 1
ATOM 2612 C CA . MET B 1 162 ? 15.422 -16.797 12 1 89.31 162 MET B CA 1
ATOM 2613 C C . MET B 1 162 ? 15.938 -15.93 10.852 1 89.31 162 MET B C 1
ATOM 2615 O O . MET B 1 162 ? 16.156 -14.727 11.031 1 89.31 162 MET B O 1
ATOM 2619 N N . GLU B 1 163 ? 16.188 -16.609 9.727 1 84.56 163 GLU B N 1
ATOM 2620 C CA . GLU B 1 163 ? 16.594 -15.859 8.539 1 84.56 163 GLU B CA 1
ATOM 2621 C C . GLU B 1 163 ? 15.375 -15.367 7.754 1 84.56 163 GLU B C 1
ATOM 2623 O O . GLU B 1 163 ? 14.438 -16.125 7.508 1 84.56 163 GLU B O 1
ATOM 2628 N N . ALA B 1 164 ? 15.492 -14.055 7.473 1 83.5 164 ALA B N 1
ATOM 2629 C CA . ALA B 1 164 ? 14.43 -13.523 6.633 1 83.5 164 ALA B CA 1
ATOM 2630 C C . ALA B 1 164 ? 14.453 -14.156 5.246 1 83.5 164 ALA B C 1
ATOM 2632 O O . ALA B 1 164 ? 15.523 -14.406 4.688 1 83.5 164 ALA B O 1
ATOM 2633 N N . PRO B 1 165 ? 13.18 -14.375 4.711 1 76.06 165 PRO B N 1
ATOM 2634 C CA . PRO B 1 165 ? 13.148 -14.898 3.344 1 76.06 165 PRO B CA 1
ATOM 2635 C C . PRO B 1 165 ? 13.805 -13.961 2.336 1 76.06 165 PRO B C 1
ATOM 2637 O O . PRO B 1 165 ? 13.742 -12.734 2.498 1 76.06 165 PRO B O 1
ATOM 2640 N N . THR B 1 166 ? 14.539 -14.68 1.347 1 70.69 166 THR B N 1
ATO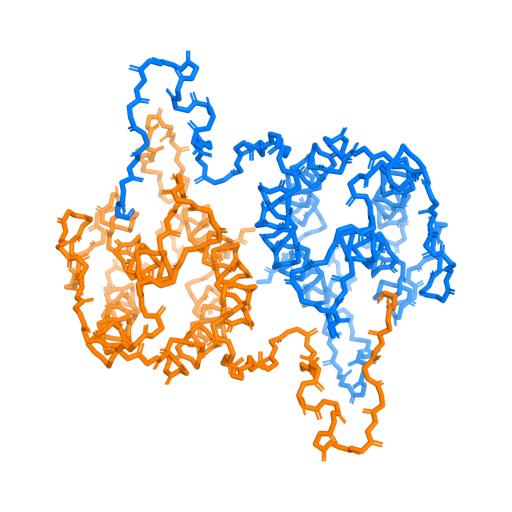M 2641 C CA . THR B 1 166 ? 15.297 -13.867 0.4 1 70.69 166 THR B CA 1
ATOM 2642 C C . THR B 1 166 ? 14.555 -13.758 -0.932 1 70.69 166 THR B C 1
ATOM 2644 O O . THR B 1 166 ? 15 -13.047 -1.836 1 70.69 166 THR B O 1
ATOM 2647 N N . ASN B 1 167 ? 13.406 -14.531 -1.013 1 68.5 167 ASN B N 1
ATOM 2648 C CA . ASN B 1 167 ? 12.625 -14.484 -2.246 1 68.5 167 ASN B CA 1
ATOM 2649 C C . ASN B 1 167 ? 11.445 -13.523 -2.123 1 68.5 167 ASN B C 1
ATOM 2651 O O . ASN B 1 167 ? 10.984 -13.242 -1.019 1 68.5 167 ASN B O 1
#

pLDDT: mean 96.04, std 4.73, range [68.5, 98.88]

Secondary structure (DSSP, 8-state):
--SSHHHHHHHHHHHHHHHHHHHHT--TGGGG-BSSTTS-BHHHHHHHHHHHHHHHHHTTT-------TTPPPPS-HHHHHHHHHHHHHHHHHHHHHH--GGGGG-EEEETTEEEEHHHHHHHHHHHHHHHHHHHHHHHHHTT-----SSS--HHHHHHTT-PPP--/--SSHHHHHHHHHHHHHHHHHHHHT--TGGGG-BSSTTS-BHHHHHHHHHHHHHHHHHTTT-------TTPPPPS-HHHHHHHHHHHHHHHHHHHHHH--GGGGG-EEEETTEEEEHHHHHHHHHHHHHHHHHHHHHHHHHTT-----SSS--HHHHHHTT-PPP--

Foldseek 3Di:
DDLWLVVLCVLCVLLLVLLLVLLVQDFLVQQQFDPDPVDHGLQRLLLQLFQVLCVLVVQLVQDWDADHNPDDRDSGSVVSSVRSVRSSVRSSVSCVVPHGSVQQQDWGDDVNDTDRNVVSSVVSSVVNVVSSVVSQVSCVVSVIDRADRPDGDQVRCVVVVHGDDPD/DDLWLVVLCVLCVLLLVLLLVLLVQDFLVQQQFDPDPVDHGLQRLLLQLFQVLCVLVVQLVQDWDADHNPDDRDSGSVVSSVRSVRSSVRSSVSCVVPHGSVQQQDWGDDPNDTDRNVVSSVVSSVVNVVSSVVSQVSCVVSVIDRADRPDGDQVRCVVVVHGDDPD

Sequence (334 aa):
MYHTIEEFLNEWTHEANLTQTVLEHLTDESLSLRATPEYRSLGSLAWHLVTSLHEMLSRTGLDFVGAEHEALVPSNAKEIADSYLMASENMIAAMKKQWTDQSLNEMDDMYGEKWPKSLTLSVLNSHQIHHRGQLTVLMRLAGLRVPGMYGPSREEWADAGMEAPTNMYHTIEEFLNEWTHEANLTQTVLEHLTDESLSLRATPEYRSLGSLAWHLVTSLHEMLSRTGLDFVGAEHEALVPSNAKEIADSYLMASENMIAAMKKQWTDQSLNEMDDMYGEKWPKSLTLSVLNSHQIHHRGQLTVLMRLAGLRVPGMYGPSREEWADAGMEAPTN

Nearest PDB structures (foldseek):
  3di5-assembly1_A  TM=9.790E-01  e=7.714E-14  Bacillus cereus ATCC 10987
  6iz2-assembly1_A  TM=8.476E-01  e=2.844E-05  Deinococcus radiodurans R1 = ATCC 13939 = DSM 20539
  2p1a-assembly1_B  TM=7.821E-01  e=3.359E-05  Bacillus cereus ATCC 10987
  2hkv-assembly1_A-2  TM=7.386E-01  e=3.158E-03  Exiguobacterium sibiricum 255-15
  2qe9-assembly1_B  TM=7.430E-01  e=6.140E-03  Bacillus subtilis

Solvent-accessible surface area (backbone atoms only — not comparable to full-atom values): 17942 Å² total; per-residue (Å²): 96,49,77,37,61,65,46,45,49,56,54,45,52,56,53,49,50,52,50,46,54,52,38,63,55,49,42,51,80,43,30,74,43,49,91,45,94,90,50,60,25,44,32,27,50,54,38,34,58,38,13,45,56,40,50,58,44,43,52,68,65,54,70,62,68,49,52,50,67,82,55,77,68,68,77,43,30,65,59,51,30,50,46,32,53,49,24,53,52,32,46,53,52,32,45,68,71,73,47,54,49,70,48,32,68,42,71,27,66,54,94,90,38,80,36,34,42,23,53,53,54,50,49,52,53,50,47,45,39,22,53,50,23,33,46,50,53,49,35,49,74,61,70,39,80,58,76,56,76,92,53,76,21,61,64,52,24,48,74,69,73,39,82,55,79,76,85,94,49,76,37,60,64,45,45,49,57,54,46,52,56,54,48,49,52,50,46,54,52,37,63,55,50,43,53,79,42,30,73,42,49,90,44,93,90,49,62,25,45,32,26,50,55,39,34,58,39,14,45,54,39,52,58,44,42,53,68,66,54,70,63,68,48,52,50,64,82,57,78,68,68,77,42,30,65,57,51,31,49,48,32,54,49,25,53,51,32,46,52,54,32,45,68,70,74,47,55,48,72,49,34,66,43,70,28,66,54,94,87,38,80,36,34,43,24,52,53,53,50,49,51,53,50,47,47,39,21,54,49,24,32,46,49,54,49,34,49,74,60,70,39,80,55,76,55,77,94,51,76,21,62,64,51,24,48,74,72,73,40,83,55,81,75,86

InterPro domains:
  IPR007837 DNA damage-inducible protein DinB [PF05163] (1-158)
  IPR034660 DinB/YfiT-like putative metalloenzymes [G3DSA:1.20.120.450] (1-150)
  IPR034660 DinB/YfiT-like putative metalloenzymes [SSF109854] (1-151)